Protein 2DGB (pdb70)

Secondary structure (DSSP, 8-state):
-EEEEEEEEEPPTTS--HHHHHHHHHHHHTT---SEEEEEEEEEEEEE-SSHHHHHHHHH--TTTS----EEEEEEEEEE-/-EEEEEEEEEPPTTS--HHHHHHHHHHHHTT---SEEEEEEEEEEEEE-SSHHHHHHHHH--TTTS----EEEEEEEEE--/-EEEEEEEEEPPTT---HHHHHHHHHHHHTT---SEEEEEEEEEEEEE-SSHHHHHHHHH--TTTS----EEEEEEEEE--/-EEEEEEEEEPPTTS--HHHHHHHHHHHHTT---SEEEEEEEEEEEEE-SSHHHHHHHHH--TTTS----EEEEEEEEE--

Sequence (324 aa):
PRYQATLLIELKKGILDPQGRAVEGVLKDLGHPVEEVRVGKVLEIVFPAENLLEAEEKAKAGALLANPVEVYALEALKELPPRYQATLLIELKKGILDPQGRAVEGVLKDLGHPVEEVRVGKVLEIVFPAENLLEAEEKAKAGALLANPVEVYALEALKELPPRYQATLLIELKKGILDPQGRAVEGVLKDLGHPVEEVRVGKVLEIVFPAENLLEAEEKAKAGALLANPVEVYALEALKELPPRYQATLLIELKKGILDPQGRAVEGVLKDLGHPVEEVRVGKVLEIVFPAENLLEAEEKAKAGALLANPVEVYALEALKELP

CATH classification: 3.30.1280.10

Radius of gyration: 20.87 Å; Cα contacts (8 Å, |Δi|>4): 688; chains: 4; bounding box: 53×49×57 Å

Foldseek 3Di:
DKKKWKKKWFDDPVDDAVVFVVVQVVCVVVPNHDDTGTDTDIDTDMDDDPDPVRVVVVNVCSVVPYDVVTDMDGPDMDGDD/DKKKWKKKWFDDPPDDAPVFVVVQVVCVVVVRHDDTGTDTDIDTDMDDDPDQVRQVVVSVCCVVPHDPVTDMDGPDMDGDD/DKKKWKKKWFDDPPDDAPVFVVVCVVCVVVPHDDDTGTDTDIDIDIDDDPDQVRVVVVVVVCVVPYDVVTDMDGPDMDGDD/DKKKWKKKWWDDPPDDAPVWVVVCVVCVVVVHHDPTGTDIDIDIDMDDDPDPVRQVVVRVCLVVPYDVNTDMDRPDMDHDD

B-factor: mean 23.11, std 6.82, range [7.51, 65.67]

Organism: Thermus thermophilus (strain ATCC BAA-163 / DSM 7039 / HB27) (NCBI:txid262724)

Nearest PDB structures (foldseek):
  2dgb-assembly1_D  TM=1.013E+00  e=5.325E-14  Thermus thermophilus
  1vq3-assembly1_C  TM=8.434E-01  e=5.065E-04  Thermotoga maritima MSB8
  1t4a-assembly1_A  TM=7.020E-01  e=1.306E-04  Bacillus subtilis
  3d54-assembly1_J  TM=8.088E-01  e=5.729E-04  Thermotoga maritima
  1gtd-assembly1_B  TM=7.556E-01  e=8.291E-04  Methanothermobacter thermautotrophicus

Solvent-accessible surface area: 17716 Å² total

InterPro domains:
  IPR003850 Phosphoribosylformylglycinamidine synthase subunit PurS [MF_01926] (4-79)
  IPR003850 Phosphoribosylformylglycinamidine synthase subunit PurS [PF02700] (6-78)
  IPR003850 Phosphoribosylformylglycinamidine synthase subunit PurS [PTHR34696] (4-80)
  IPR003850 Phosphoribosylformylglycinamidine synthase subunit PurS [TIGR00302] (4-78)
  IPR036604 Phosphoribosylformylglycinamidine synthase subunit PurS-like superfamily [G3DSA:3.30.1280.10] (1-84)
  IPR036604 Phosphoribosylformylglycinamidine synthase subunit PurS-like superfamily [SSF82697] (4-80)

Structure (mmCIF, N/CA/C/O backbone):
data_2DGB
#
_entry.id   2DGB
#
_cell.length_a   40.693
_cell.length_b   90.125
_cell.length_c   51.507
_cell.angle_alpha   90.00
_cell.angle_beta   111.51
_cell.angle_gamma   90.00
#
_symmetry.space_group_name_H-M   'P 1 21 1'
#
loop_
_entity.id
_entity.type
_entity.pdbx_description
1 polymer 'hypothetical protein PurS'
2 water water
#
loop_
_atom_site.group_PDB
_atom_site.id
_atom_site.type_symbol
_atom_site.label_atom_id
_atom_site.label_alt_id
_atom_site.label_comp_id
_atom_site.label_asym_id
_atom_site.label_entity_id
_atom_site.label_seq_id
_atom_site.pdbx_PDB_ins_code
_atom_site.Cartn_x
_atom_site.Cartn_y
_atom_site.Cartn_z
_atom_site.occupancy
_atom_site.B_iso_or_equiv
_atom_site.auth_seq_id
_atom_site.auth_comp_id
_atom_site.auth_asym_id
_atom_site.auth_atom_id
_atom_site.pdbx_PDB_model_num
ATOM 1 N N . PRO A 1 2 ? -6.417 -9.455 4.712 1.00 18.02 2 PRO A N 1
ATOM 2 C CA . PRO A 1 2 ? -5.305 -9.641 3.751 1.00 17.79 2 PRO A CA 1
ATOM 3 C C . PRO A 1 2 ? -3.952 -9.612 4.461 1.00 16.65 2 PRO A C 1
ATOM 4 O O . PRO A 1 2 ? -3.896 -9.648 5.685 1.00 16.42 2 PRO A O 1
ATOM 8 N N . ARG A 1 3 ? -2.869 -9.555 3.691 1.00 16.50 3 ARG A N 1
ATOM 9 C CA . ARG A 1 3 ? -1.524 -9.533 4.262 1.00 18.10 3 ARG A CA 1
ATOM 10 C C . ARG A 1 3 ? -0.895 -8.140 4.217 1.00 18.69 3 ARG A C 1
ATOM 11 O O . ARG A 1 3 ? -1.132 -7.375 3.282 1.00 18.43 3 ARG A O 1
ATOM 19 N N . TYR A 1 4 ? -0.074 -7.832 5.221 1.00 15.35 4 TYR A N 1
ATOM 20 C CA . TYR A 1 4 ? 0.585 -6.528 5.320 1.00 18.11 4 TYR A CA 1
ATOM 21 C C . TYR A 1 4 ? 2.036 -6.645 5.785 1.00 17.37 4 TYR A C 1
ATOM 22 O O . TYR A 1 4 ? 2.431 -7.637 6.392 1.00 18.15 4 TYR A O 1
ATOM 31 N N . GLN A 1 5 ? 2.828 -5.624 5.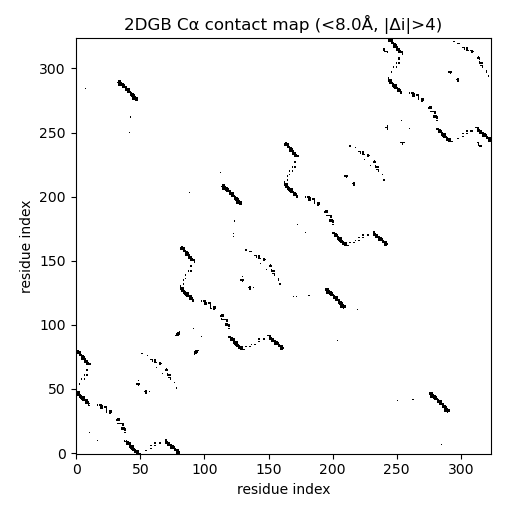498 1.00 17.29 5 GLN A N 1
ATOM 32 C CA . GLN A 1 5 ? 4.204 -5.613 5.952 1.00 18.43 5 GLN A CA 1
ATOM 33 C C . GLN A 1 5 ? 4.410 -4.290 6.665 1.00 18.22 5 GLN A C 1
ATOM 34 O O . GLN A 1 5 ? 4.181 -3.221 6.101 1.00 17.07 5 GLN A O 1
ATOM 40 N N . ALA A 1 6 ? 4.824 -4.375 7.920 1.00 18.42 6 ALA A N 1
ATOM 41 C CA . ALA A 1 6 ? 5.057 -3.191 8.726 1.00 17.96 6 ALA A CA 1
ATOM 42 C C . ALA A 1 6 ? 6.548 -3.017 8.953 1.00 17.07 6 ALA A C 1
ATOM 43 O O . ALA A 1 6 ? 7.264 -3.991 9.199 1.00 16.96 6 ALA A O 1
ATOM 45 N N . THR A 1 7 ? 7.013 -1.779 8.833 1.00 14.71 7 THR A N 1
ATOM 46 C CA . THR A 1 7 ? 8.414 -1.460 9.073 1.00 16.07 7 THR A CA 1
ATOM 47 C C . THR A 1 7 ? 8.443 -0.754 10.427 1.00 16.97 7 THR A C 1
ATOM 48 O O . THR A 1 7 ? 8.090 0.425 10.537 1.00 17.96 7 THR A O 1
ATOM 52 N N . LEU A 1 8 ? 8.844 -1.493 11.455 1.00 16.45 8 LEU A N 1
ATOM 53 C CA . LEU A 1 8 ? 8.904 -0.967 12.813 1.00 16.06 8 LEU A CA 1
ATOM 54 C C . LEU A 1 8 ? 10.315 -0.667 13.280 1.00 16.30 8 LEU A C 1
ATOM 55 O O . LEU A 1 8 ? 11.196 -1.527 13.233 1.00 16.65 8 LEU A O 1
ATOM 60 N N . LEU A 1 9 ? 10.521 0.557 13.745 1.00 15.72 9 LEU A N 1
ATOM 61 C CA . LEU A 1 9 ? 11.819 0.952 14.262 1.00 16.37 9 LEU A CA 1
ATOM 62 C C . LEU A 1 9 ? 11.717 0.902 15.786 1.00 17.51 9 LEU A C 1
ATOM 63 O O . LEU A 1 9 ? 10.743 1.385 16.361 1.00 16.87 9 LEU A O 1
ATOM 68 N N . ILE A 1 10 ? 12.705 0.292 16.433 1.00 15.02 10 ILE A N 1
ATOM 69 C CA . ILE A 1 10 ? 12.724 0.220 17.889 1.00 14.93 10 ILE A CA 1
ATOM 70 C C . ILE A 1 10 ? 14.061 0.812 18.303 1.00 15.04 10 ILE A C 1
ATOM 71 O O . ILE A 1 10 ? 15.123 0.225 18.079 1.00 12.26 10 ILE A O 1
ATOM 76 N N . GLU A 1 11 ? 14.007 2.000 18.888 1.00 14.49 11 GLU A N 1
ATOM 77 C CA . GLU A 1 11 ? 15.226 2.681 19.273 1.00 15.11 11 GLU A CA 1
ATOM 78 C C . GLU A 1 11 ? 15.223 3.044 20.751 1.00 15.50 11 GLU A C 1
ATOM 79 O O . GLU A 1 11 ? 14.181 3.038 21.407 1.00 14.33 11 GLU A O 1
ATOM 85 N N . LEU A 1 12 ? 16.408 3.357 21.255 1.00 15.41 12 LEU A N 1
ATOM 86 C CA . LEU A 1 12 ? 16.597 3.735 22.648 1.00 17.24 12 LEU A CA 1
ATOM 87 C C . LEU A 1 12 ? 16.072 5.143 22.882 1.00 17.19 12 LEU A C 1
ATOM 88 O O . LEU A 1 12 ? 16.211 6.003 22.019 1.00 16.25 12 LEU A O 1
ATOM 93 N N . LYS A 1 13 ? 15.472 5.383 24.042 1.00 18.71 13 LYS A N 1
ATOM 94 C CA . LYS A 1 13 ? 14.982 6.720 24.349 1.00 20.56 13 LYS A CA 1
ATOM 95 C C . LYS A 1 13 ? 16.208 7.608 24.520 1.00 22.53 13 LYS A C 1
ATOM 96 O O . LYS A 1 13 ? 17.288 7.123 24.878 1.00 19.19 13 LYS A O 1
ATOM 102 N N . LYS A 1 14 ? 16.061 8.900 24.251 1.00 24.28 14 LYS A N 1
ATOM 103 C CA . LYS A 1 14 ? 17.196 9.795 24.407 1.00 28.16 14 LYS A CA 1
ATOM 104 C C . LYS A 1 14 ? 17.524 9.806 25.896 1.00 27.96 14 LYS A C 1
ATOM 105 O O . LYS A 1 14 ? 16.626 9.755 26.743 1.00 28.60 14 LYS A O 1
ATOM 111 N N . GLY A 1 15 ? 18.809 9.861 26.216 1.00 27.80 15 GLY A N 1
ATOM 112 C CA . GLY A 1 15 ? 19.205 9.842 27.612 1.00 27.31 15 GLY A CA 1
ATOM 113 C C . GLY A 1 15 ? 19.776 8.477 27.944 1.00 26.78 15 GLY A C 1
ATOM 114 O O . GLY A 1 15 ? 20.612 8.346 28.836 1.00 27.69 15 GLY A O 1
ATOM 115 N N . ILE A 1 16 ? 19.320 7.449 27.231 1.00 25.52 16 ILE A N 1
ATOM 116 C CA . ILE A 1 16 ? 19.829 6.096 27.449 1.00 23.06 16 ILE A CA 1
ATOM 117 C C . ILE A 1 16 ? 21.194 6.013 26.772 1.00 23.71 16 ILE A C 1
ATOM 118 O O . ILE A 1 16 ? 21.357 6.453 25.637 1.00 22.37 16 ILE A O 1
ATOM 123 N N . LEU A 1 17 ? 22.178 5.459 27.469 1.00 23.52 17 LEU A N 1
ATOM 124 C CA . LEU A 1 17 ? 23.517 5.339 26.906 1.00 22.73 17 LEU A CA 1
ATOM 125 C C . LEU A 1 17 ? 23.535 4.339 25.746 1.00 21.61 17 LEU A C 1
ATOM 126 O O . LEU A 1 17 ? 23.060 3.215 25.884 1.00 23.04 17 LEU A O 1
ATOM 131 N N . ASP A 1 18 ? 24.087 4.756 24.607 1.00 20.43 18 ASP A N 1
ATOM 132 C CA . ASP A 1 18 ? 24.178 3.904 23.420 1.00 18.71 18 ASP A CA 1
ATOM 133 C C . ASP A 1 18 ? 25.649 3.664 23.066 1.00 18.44 18 ASP A C 1
ATOM 134 O O . ASP A 1 18 ? 26.203 4.335 22.191 1.00 18.39 18 ASP A O 1
ATOM 139 N N . PRO A 1 19 ? 26.294 2.688 23.728 1.00 17.34 19 PRO A N 1
ATOM 140 C CA . PRO A 1 19 ? 27.705 2.387 23.464 1.00 17.85 19 PRO A CA 1
ATOM 141 C C . PRO A 1 19 ? 28.042 2.043 22.014 1.00 18.16 19 PRO A C 1
ATOM 142 O O . PRO A 1 19 ? 29.057 2.492 21.489 1.00 18.13 19 PRO A O 1
ATOM 146 N N . GLN A 1 20 ? 27.202 1.247 21.369 1.00 18.33 20 GLN A N 1
ATOM 147 C CA . GLN A 1 20 ? 27.459 0.881 19.985 1.00 19.66 20 GLN A CA 1
ATOM 148 C C . GLN A 1 20 ? 27.468 2.148 19.126 1.00 18.59 20 GLN A C 1
ATOM 149 O O . GLN A 1 20 ? 28.361 2.341 18.301 1.00 18.20 20 GLN A O 1
ATOM 155 N N . GLY A 1 21 ? 26.481 3.015 19.338 1.00 18.89 21 GLY A N 1
ATOM 156 C CA . GLY A 1 21 ? 26.413 4.253 18.578 1.00 19.96 21 GLY A CA 1
ATOM 157 C C . GLY A 1 21 ? 27.661 5.095 18.805 1.00 20.59 21 GLY A C 1
ATOM 158 O O . GLY A 1 21 ? 28.186 5.720 17.882 1.00 20.82 21 GLY A O 1
ATOM 159 N N . ARG A 1 22 ? 28.145 5.109 20.040 1.00 19.65 22 ARG A N 1
ATOM 160 C CA . ARG A 1 22 ? 29.337 5.878 20.361 1.00 19.20 22 ARG A CA 1
ATOM 161 C C . ARG A 1 22 ? 30.549 5.285 19.655 1.00 18.49 22 ARG A C 1
ATOM 162 O O . ARG A 1 22 ? 31.403 6.020 19.159 1.00 19.03 22 ARG A O 1
ATOM 170 N N . ALA A 1 23 ? 30.616 3.957 19.596 1.00 16.07 23 ALA A N 1
ATOM 171 C CA . ALA A 1 23 ? 31.727 3.286 18.925 1.00 15.76 23 ALA A CA 1
ATOM 172 C C . ALA A 1 23 ? 31.720 3.628 17.430 1.00 16.60 23 ALA A C 1
ATOM 173 O O . ALA A 1 23 ? 32.777 3.839 16.830 1.00 13.61 23 ALA A O 1
ATOM 175 N N . VAL A 1 24 ? 30.529 3.691 16.835 1.00 14.81 24 VAL A N 1
ATOM 176 C CA . VAL A 1 24 ? 30.413 4.008 15.410 1.00 16.45 24 VAL A CA 1
ATOM 177 C C . VAL A 1 24 ? 30.856 5.447 15.114 1.00 17.90 24 VAL A C 1
ATOM 178 O O . VAL A 1 24 ? 31.534 5.703 14.117 1.00 16.79 24 VAL A O 1
ATOM 182 N N . GLU A 1 25 ? 30.468 6.386 15.974 1.00 17.98 25 GLU A N 1
ATOM 183 C CA . GLU A 1 25 ? 30.852 7.780 15.771 1.00 19.66 25 GLU A CA 1
ATOM 184 C C . GLU A 1 25 ? 32.369 7.833 15.691 1.00 21.25 25 GLU A C 1
ATOM 185 O O . GLU A 1 25 ? 32.939 8.470 14.803 1.00 21.91 25 GLU A O 1
ATOM 191 N N . GLY A 1 26 ? 33.014 7.151 16.632 1.00 20.66 26 GLY A N 1
ATOM 192 C CA . GLY A 1 26 ? 34.460 7.130 16.676 1.00 20.35 26 GLY A CA 1
ATOM 193 C C . GLY A 1 26 ? 35.078 6.596 15.403 1.00 21.80 26 GLY A C 1
ATOM 194 O O . GLY A 1 26 ? 35.986 7.214 14.850 1.00 24.47 26 GLY A O 1
ATOM 195 N N . VAL A 1 27 ? 34.594 5.452 14.932 1.00 17.86 27 VAL A N 1
ATOM 196 C CA . VAL A 1 27 ? 35.135 4.857 13.718 1.00 18.57 27 VAL A CA 1
ATOM 197 C C . VAL A 1 27 ? 34.860 5.708 12.482 1.00 18.76 27 VAL A C 1
ATOM 198 O O . VAL A 1 27 ? 35.714 5.820 11.602 1.00 17.01 27 VAL A O 1
ATOM 202 N N . LEU A 1 28 ? 33.671 6.298 12.402 1.00 16.59 28 LEU A N 1
ATOM 203 C CA . LEU A 1 28 ? 33.362 7.153 11.261 1.00 18.48 28 LEU A CA 1
ATOM 204 C C . LEU A 1 28 ? 34.380 8.291 11.272 1.00 18.31 28 LEU A C 1
ATOM 205 O O . LEU A 1 28 ? 34.897 8.687 10.232 1.00 17.88 28 LEU A O 1
ATOM 210 N N . LYS A 1 29 ? 34.670 8.805 12.463 1.00 22.17 29 LYS A N 1
ATOM 211 C CA . LYS A 1 29 ? 35.641 9.881 12.613 1.00 22.52 29 LYS A CA 1
ATOM 212 C C . LYS A 1 29 ? 36.996 9.393 12.107 1.00 23.61 29 LYS A C 1
ATOM 213 O O . LYS A 1 29 ? 37.645 10.068 11.310 1.00 22.64 29 LYS A O 1
ATOM 219 N N . ASP A 1 30 ? 37.411 8.213 12.567 1.00 23.49 30 ASP A N 1
ATOM 220 C CA . ASP A 1 30 ? 38.687 7.638 12.151 1.00 24.48 30 ASP A CA 1
ATOM 221 C C . ASP A 1 30 ? 38.742 7.442 10.642 1.00 23.66 30 ASP A C 1
ATOM 222 O O . ASP A 1 30 ? 39.806 7.546 10.039 1.00 22.51 30 ASP A O 1
ATOM 227 N N . LEU A 1 31 ? 37.596 7.158 10.032 1.00 24.78 31 LEU A N 1
ATOM 228 C CA . LEU A 1 31 ? 37.551 6.925 8.592 1.00 25.19 31 LEU A CA 1
ATOM 229 C C . LEU A 1 31 ? 37.349 8.175 7.743 1.00 26.97 31 LEU A C 1
ATOM 230 O O . LEU A 1 31 ? 37.225 8.083 6.520 1.00 27.53 31 LEU A O 1
ATOM 235 N N . GLY A 1 32 ? 37.311 9.341 8.380 1.00 28.90 32 GLY A N 1
ATOM 236 C CA . GLY A 1 32 ? 37.143 10.572 7.626 1.00 28.44 32 GLY A CA 1
ATOM 237 C C . GLY A 1 32 ? 35.718 11.068 7.462 1.00 29.12 32 GLY A C 1
ATOM 238 O O . GLY A 1 32 ? 35.474 12.007 6.707 1.00 27.19 32 GLY A O 1
ATOM 239 N N . HIS A 1 33 ? 34.771 10.450 8.160 1.00 29.16 33 HIS A N 1
ATOM 240 C CA . HIS A 1 33 ? 33.373 10.872 8.072 1.00 28.68 33 HIS A CA 1
ATOM 241 C C . HIS A 1 33 ? 32.879 11.355 9.429 1.00 27.63 33 HIS A C 1
ATOM 242 O O . HIS A 1 33 ? 31.988 10.748 10.022 1.00 27.70 33 HIS A O 1
ATOM 249 N N . PRO A 1 34 ? 33.453 12.458 9.940 1.00 27.89 34 PRO A N 1
ATOM 250 C CA . PRO A 1 34 ? 33.048 13.001 11.242 1.00 26.31 34 PRO A CA 1
ATOM 251 C C . PRO A 1 34 ? 31.558 13.301 11.278 1.00 25.04 34 PRO A C 1
ATOM 252 O O . PRO A 1 34 ? 31.038 13.976 10.396 1.00 25.95 34 PRO A O 1
ATOM 256 N N . VAL A 1 35 ? 30.874 12.787 12.295 1.00 23.46 35 VAL A N 1
ATOM 257 C CA . VAL A 1 35 ? 29.446 13.024 12.447 1.00 21.99 35 VAL A CA 1
ATOM 258 C C . VAL A 1 35 ? 29.163 13.585 13.833 1.00 20.81 35 VAL A C 1
ATOM 259 O O . VAL A 1 35 ? 30.013 13.539 14.720 1.00 19.82 35 VAL A O 1
ATOM 263 N N . GLU A 1 36 ? 27.958 14.104 14.019 1.00 21.00 36 GLU A N 1
ATOM 264 C CA . GLU A 1 36 ? 27.576 14.694 15.294 1.00 21.63 36 GLU A CA 1
ATOM 265 C C . GLU A 1 36 ? 27.093 13.679 16.322 1.00 20.68 36 GLU A C 1
ATOM 266 O O . GLU A 1 36 ? 27.351 13.823 17.520 1.00 19.21 36 GLU A O 1
ATOM 272 N N . GLU A 1 37 ? 26.385 12.660 15.849 1.00 20.61 37 GLU A N 1
ATOM 273 C CA . GLU A 1 37 ? 25.845 11.632 16.725 1.00 18.82 37 GLU A CA 1
ATOM 274 C C . GLU A 1 37 ? 25.303 10.451 15.933 1.00 18.95 37 GLU A C 1
ATOM 275 O O . GLU A 1 37 ? 24.768 10.621 14.833 1.00 18.00 37 GLU A O 1
ATOM 281 N N . VAL A 1 38 ? 25.439 9.260 16.512 1.00 17.17 38 VAL A N 1
ATOM 282 C CA . VAL A 1 38 ? 24.949 8.027 15.912 1.00 16.73 38 VAL A CA 1
ATOM 283 C C . VAL A 1 38 ? 24.135 7.271 16.967 1.00 16.39 38 VAL A C 1
ATOM 284 O O . VAL A 1 38 ? 24.618 7.041 18.070 1.00 14.51 38 VAL A O 1
ATOM 288 N N . ARG A 1 39 ? 22.895 6.916 16.645 1.00 16.81 39 ARG A N 1
ATOM 289 C CA . ARG A 1 39 ? 22.061 6.148 17.570 1.00 17.21 39 ARG A CA 1
ATOM 290 C C . ARG A 1 39 ? 21.743 4.871 16.812 1.00 17.35 39 ARG A C 1
ATOM 291 O O . ARG A 1 39 ? 21.224 4.925 15.694 1.00 16.97 39 ARG A O 1
ATOM 299 N N . VAL A 1 40 ? 22.077 3.730 17.403 1.00 16.25 40 VAL A N 1
ATOM 300 C CA . VAL A 1 40 ? 21.856 2.444 16.755 1.00 16.26 40 VAL A CA 1
ATOM 301 C C . VAL A 1 40 ? 20.642 1.737 17.321 1.00 16.27 40 VAL A C 1
ATOM 302 O O . VAL A 1 40 ? 20.532 1.528 18.534 1.00 15.72 40 VAL A O 1
ATOM 306 N N . GLY A 1 41 ? 19.724 1.386 16.429 1.00 13.95 41 GLY A N 1
ATOM 307 C CA . GLY A 1 41 ? 18.521 0.702 16.839 1.00 15.82 41 GLY A CA 1
ATOM 308 C C . GLY A 1 41 ? 18.303 -0.516 15.969 1.00 16.44 41 GLY A C 1
ATOM 309 O O . GLY A 1 41 ? 19.194 -0.943 15.230 1.00 15.88 41 GLY A O 1
ATOM 310 N N . LYS A 1 42 ? 17.112 -1.084 16.056 1.00 15.64 42 LYS A N 1
ATOM 311 C CA . LYS A 1 42 ? 16.792 -2.251 15.260 1.00 17.46 42 LYS A CA 1
ATOM 312 C C . LYS A 1 42 ? 15.572 -1.955 14.399 1.00 14.98 42 LYS A C 1
ATOM 313 O O . LYS A 1 42 ? 14.695 -1.184 14.790 1.00 13.37 42 LYS A O 1
ATOM 319 N N . VAL A 1 43 ? 15.541 -2.536 13.209 1.00 14.02 43 VAL A N 1
ATOM 320 C CA . VAL A 1 43 ? 14.391 -2.371 12.332 1.00 13.30 43 VAL A CA 1
ATOM 321 C C . VAL A 1 43 ? 13.808 -3.764 12.135 1.00 13.55 43 VAL A C 1
ATOM 322 O O . VAL A 1 43 ? 14.548 -4.735 11.917 1.00 14.07 43 VAL A O 1
ATOM 326 N N . LEU A 1 44 ? 12.488 -3.858 12.249 1.00 12.07 44 LEU A N 1
ATOM 327 C CA . LEU A 1 44 ? 11.767 -5.114 12.080 1.00 14.11 44 LEU A CA 1
ATOM 328 C C . LEU A 1 44 ? 10.763 -5.003 10.937 1.00 14.10 44 LEU A C 1
ATOM 329 O O . LEU A 1 44 ? 9.848 -4.172 10.985 1.00 14.05 44 LEU A O 1
ATOM 334 N N . GLU A 1 45 ? 10.956 -5.820 9.906 1.00 13.38 45 GLU A N 1
ATOM 335 C CA . GLU A 1 45 ? 10.045 -5.861 8.763 1.00 14.28 45 GLU A CA 1
ATOM 336 C C . GLU A 1 45 ? 9.140 -7.036 9.098 1.00 13.75 45 GLU A C 1
ATOM 337 O O . GLU A 1 45 ? 9.569 -8.191 9.054 1.00 12.41 45 GLU A O 1
ATOM 343 N N . ILE A 1 46 ? 7.894 -6.738 9.441 1.00 12.36 46 ILE A N 1
ATOM 344 C CA . ILE A 1 46 ? 6.955 -7.772 9.832 1.00 12.72 46 ILE A CA 1
ATOM 345 C C . ILE A 1 46 ? 5.814 -7.989 8.841 1.00 14.14 46 ILE A C 1
ATOM 346 O O . ILE A 1 46 ? 5.037 -7.072 8.556 1.00 14.70 46 ILE A O 1
ATOM 351 N N . VAL A 1 47 ? 5.731 -9.208 8.318 1.00 13.88 47 VAL A N 1
ATOM 352 C CA . VAL A 1 47 ? 4.662 -9.591 7.399 1.00 13.39 47 VAL A CA 1
ATOM 353 C C . VAL A 1 47 ? 3.655 -10.317 8.285 1.00 14.08 47 VAL A C 1
ATOM 354 O O . VAL A 1 47 ? 3.998 -11.292 8.972 1.00 11.38 47 VAL A O 1
ATOM 358 N N . PHE A 1 48 ? 2.416 -9.832 8.280 1.00 12.79 48 PHE A N 1
ATOM 359 C CA . PHE A 1 48 ? 1.376 -10.401 9.121 1.00 13.54 48 PHE A CA 1
ATOM 360 C C . PHE A 1 48 ? -0.011 -10.144 8.528 1.00 15.20 48 PHE A C 1
ATOM 361 O O . PHE A 1 48 ? -0.175 -9.262 7.688 1.00 15.07 48 PHE A O 1
ATOM 369 N N . PRO A 1 49 ? -1.030 -10.891 8.991 1.00 14.49 49 PRO A N 1
ATOM 370 C CA . PRO A 1 49 ? -2.413 -10.759 8.515 1.00 16.16 49 PRO A CA 1
ATOM 371 C C . PRO A 1 49 ? -3.270 -9.787 9.321 1.00 16.52 49 PRO A C 1
ATOM 372 O O . PRO A 1 49 ? -3.014 -9.545 10.506 1.00 13.66 49 PRO A O 1
ATOM 376 N N . ALA A 1 50 ? -4.300 -9.248 8.671 1.00 16.60 50 ALA A N 1
ATOM 377 C CA . ALA A 1 50 ? -5.224 -8.318 9.319 1.00 17.45 50 ALA A CA 1
ATOM 378 C C . ALA A 1 50 ? -6.486 -8.177 8.467 1.00 18.16 50 ALA A C 1
ATOM 379 O O . ALA A 1 50 ? -6.443 -8.357 7.252 1.00 17.06 50 ALA A O 1
ATOM 381 N N . GLU A 1 51 ? -7.602 -7.847 9.108 1.00 18.67 51 GLU A N 1
ATOM 382 C CA . GLU A 1 51 ? -8.878 -7.698 8.412 1.00 20.66 51 GLU A CA 1
ATOM 383 C C . GLU A 1 51 ? -8.858 -6.564 7.397 1.00 19.72 51 GLU A C 1
ATOM 384 O O . GLU A 1 51 ? -9.430 -6.677 6.307 1.00 18.06 51 GLU A O 1
ATOM 390 N N . ASN A 1 52 ? -8.200 -5.471 7.761 1.00 17.50 52 ASN A N 1
ATOM 391 C CA . ASN A 1 52 ? -8.110 -4.312 6.887 1.00 20.12 52 ASN A CA 1
ATOM 392 C C . ASN A 1 52 ? -6.920 -3.453 7.279 1.00 19.37 52 ASN A C 1
ATOM 393 O O . ASN A 1 52 ? -6.223 -3.753 8.246 1.00 18.43 52 ASN A O 1
ATOM 398 N N . LEU A 1 53 ? -6.699 -2.381 6.529 1.00 19.14 53 LEU A N 1
ATOM 399 C CA . LEU A 1 53 ? -5.581 -1.485 6.791 1.00 19.17 53 LEU A CA 1
ATOM 400 C C . LEU A 1 53 ? -5.637 -0.859 8.175 1.00 19.47 53 LEU A C 1
ATOM 401 O O . LEU A 1 53 ? -4.607 -0.719 8.837 1.00 22.38 53 LEU A O 1
ATOM 406 N N . LEU A 1 54 ? -6.830 -0.476 8.617 1.00 18.70 54 LEU A N 1
ATOM 407 C CA . LEU A 1 54 ? -6.963 0.137 9.929 1.00 19.85 54 LEU A CA 1
ATOM 408 C C . LEU A 1 54 ? -6.544 -0.845 11.006 1.00 19.86 54 LEU A C 1
ATOM 409 O O . LEU A 1 54 ? -5.763 -0.511 11.893 1.00 18.79 54 LEU A O 1
ATOM 414 N N . GLU A 1 55 ? -7.066 -2.060 10.923 1.00 18.29 55 GLU A N 1
ATOM 415 C CA . GLU A 1 55 ? -6.725 -3.078 11.899 1.00 19.54 55 GLU A CA 1
ATOM 416 C C . GLU A 1 55 ? -5.257 -3.464 11.773 1.00 18.19 55 GLU A C 1
ATOM 417 O O . GLU A 1 55 ? -4.629 -3.856 12.757 1.00 18.53 55 GLU A O 1
ATOM 423 N N . ALA A 1 56 ? -4.709 -3.360 10.566 1.00 15.31 56 ALA A N 1
ATOM 424 C CA . ALA A 1 56 ? -3.303 -3.697 10.359 1.00 16.69 56 ALA A CA 1
ATOM 425 C C . ALA A 1 56 ? -2.421 -2.644 11.034 1.00 16.34 56 ALA A C 1
ATOM 426 O O . ALA A 1 56 ? -1.390 -2.964 11.630 1.00 17.20 56 ALA A O 1
ATOM 428 N N . GLU A 1 57 ? -2.830 -1.383 10.928 1.00 17.40 57 GLU A N 1
ATOM 429 C CA . GLU A 1 57 ? -2.091 -0.286 11.537 1.00 17.48 57 GLU A CA 1
ATOM 430 C C . GLU A 1 57 ? -2.113 -0.499 13.044 1.00 17.33 57 GLU A C 1
ATOM 431 O O . GLU A 1 57 ? -1.096 -0.341 13.726 1.00 16.69 57 GLU A O 1
ATOM 437 N N . GLU A 1 58 ? -3.281 -0.881 13.553 1.00 17.47 58 GLU A N 1
ATOM 438 C CA . GLU A 1 58 ? -3.459 -1.121 14.976 1.00 18.79 58 GLU A CA 1
ATOM 439 C C . GLU A 1 58 ? -2.595 -2.275 15.448 1.00 19.78 58 GLU A C 1
ATOM 440 O O . GLU A 1 58 ? -1.978 -2.198 16.514 1.00 17.48 58 GLU A O 1
ATOM 446 N N . LYS A 1 59 ? -2.565 -3.353 14.664 1.00 18.74 59 LYS A N 1
ATOM 447 C CA . LYS A 1 59 ? -1.756 -4.515 15.016 1.00 19.77 59 LYS A CA 1
ATOM 448 C C . LYS A 1 59 ? -0.275 -4.162 14.968 1.00 19.57 59 LYS A C 1
ATOM 449 O O . LYS A 1 59 ? 0.504 -4.604 15.814 1.00 20.61 59 LYS A O 1
ATOM 455 N N . ALA A 1 60 ? 0.117 -3.374 13.972 1.00 17.07 60 ALA A N 1
ATOM 456 C CA . ALA A 1 60 ? 1.517 -2.979 13.843 1.00 17.82 60 ALA A CA 1
ATOM 457 C C . ALA A 1 60 ? 1.987 -2.229 15.093 1.00 18.32 60 ALA A C 1
ATOM 458 O O . ALA A 1 60 ? 3.042 -2.532 15.649 1.00 18.56 60 ALA A O 1
ATOM 460 N N . LYS A 1 61 ? 1.203 -1.249 15.530 1.00 19.69 61 LYS A N 1
ATOM 461 C CA . LYS A 1 61 ? 1.563 -0.477 16.710 1.00 22.61 61 LYS A CA 1
ATOM 462 C C . LYS A 1 61 ? 1.502 -1.320 17.985 1.00 23.12 61 LYS A C 1
ATOM 463 O O . LYS A 1 61 ? 2.214 -1.037 18.954 1.00 23.19 61 LYS A O 1
ATOM 469 N N . ALA A 1 62 ? 0.659 -2.350 17.988 1.00 20.80 62 ALA A N 1
ATOM 470 C CA . ALA A 1 62 ? 0.531 -3.218 19.158 1.00 20.16 62 ALA A CA 1
ATOM 471 C C . ALA A 1 62 ? 1.783 -4.079 19.301 1.00 20.24 62 ALA A C 1
ATOM 472 O O . ALA A 1 62 ? 2.233 -4.369 20.414 1.00 19.48 62 ALA A O 1
ATOM 482 N N . GLY A 1 64 ? 4.739 -3.200 18.169 1.00 17.49 64 GLY A N 1
ATOM 483 C CA . GLY A 1 64 ? 5.815 -2.307 18.553 1.00 18.38 64 GLY A CA 1
ATOM 484 C C . GLY A 1 64 ? 5.777 -2.138 20.065 1.00 18.73 64 GLY A C 1
ATOM 485 O O . GLY A 1 64 ? 6.804 -2.207 20.733 1.00 18.18 64 GLY A O 1
ATOM 486 N N . ALA A 1 65 ? 4.581 -1.927 20.604 1.00 18.46 65 ALA A N 1
ATOM 487 C CA . ALA A 1 65 ? 4.401 -1.755 22.040 1.00 18.79 65 ALA A CA 1
ATOM 488 C C . ALA A 1 65 ? 4.791 -3.024 22.794 1.00 19.19 65 ALA A C 1
ATOM 489 O O . ALA A 1 65 ? 5.344 -2.963 23.892 1.00 20.01 65 ALA A O 1
ATOM 491 N N . LEU A 1 66 ? 4.506 -4.176 22.200 1.00 18.50 66 LEU A N 1
ATOM 492 C CA . LEU A 1 66 ? 4.831 -5.452 22.826 1.00 18.11 66 LEU A CA 1
ATOM 493 C C . LEU A 1 66 ? 6.326 -5.779 22.799 1.00 18.25 66 LEU A C 1
ATOM 494 O O . LEU A 1 66 ? 6.852 -6.386 23.735 1.00 18.10 66 LEU A O 1
ATOM 499 N N . LEU A 1 67 ? 7.006 -5.368 21.735 1.00 18.15 67 LEU A N 1
ATOM 500 C CA . LEU A 1 67 ? 8.424 -5.665 21.569 1.00 18.25 67 LEU A CA 1
ATOM 501 C C . LEU A 1 67 ? 9.417 -4.661 22.132 1.00 20.34 67 LEU A C 1
ATOM 502 O O . LEU A 1 67 ? 10.551 -5.031 22.443 1.00 19.85 67 LEU A O 1
ATOM 507 N N . ALA A 1 68 ? 9.016 -3.398 22.250 1.00 18.12 68 ALA A N 1
ATOM 508 C CA . ALA A 1 68 ? 9.920 -2.379 22.777 1.00 19.76 68 ALA A CA 1
ATOM 509 C C . ALA A 1 68 ? 9.897 -2.337 24.300 1.00 19.52 68 ALA A C 1
ATOM 510 O O . ALA A 1 68 ? 8.865 -2.579 24.911 1.00 18.57 68 ALA A O 1
ATOM 512 N N . ASN A 1 69 ? 11.046 -2.040 24.902 1.00 20.87 69 ASN A N 1
ATOM 513 C CA . ASN A 1 69 ? 11.148 -1.917 26.358 1.00 21.35 69 ASN A CA 1
ATOM 514 C C . ASN A 1 69 ? 10.413 -0.618 26.692 1.00 21.17 69 ASN A C 1
ATOM 515 O O . ASN A 1 69 ? 10.836 0.459 26.293 1.00 20.24 69 ASN A O 1
ATOM 520 N N . PRO A 1 70 ? 9.308 -0.703 27.442 1.00 23.06 70 PRO A N 1
ATOM 521 C CA . PRO A 1 70 ? 8.531 0.490 27.799 1.00 23.80 70 PRO A CA 1
ATOM 522 C C . PRO A 1 70 ? 9.309 1.626 28.455 1.00 23.83 70 PRO A C 1
ATOM 523 O O . PRO A 1 70 ? 9.060 2.799 28.186 1.00 23.41 70 PRO A O 1
ATOM 527 N N . VAL A 1 71 ? 10.263 1.282 29.310 1.00 25.25 71 VAL A N 1
ATOM 528 C CA . VAL A 1 71 ? 11.025 2.304 30.002 1.00 24.71 71 VAL A CA 1
ATOM 529 C C . VAL A 1 71 ? 12.263 2.808 29.266 1.00 24.67 71 VAL A C 1
ATOM 530 O O . VAL A 1 71 ? 12.642 3.967 29.412 1.00 26.30 71 VAL A O 1
ATOM 542 N N . GLU A 1 73 ? 13.006 2.122 25.613 1.00 19.13 73 GLU A N 1
ATOM 543 C CA . GLU A 1 73 ? 12.917 2.237 24.169 1.00 18.84 73 GLU A CA 1
ATOM 544 C C . GLU A 1 73 ? 11.598 2.858 23.747 1.00 18.80 73 GLU A C 1
ATOM 545 O O . GLU A 1 73 ? 10.668 2.984 24.540 1.00 16.90 73 GLU A O 1
ATOM 551 N N . VAL A 1 74 ? 11.542 3.238 22.479 1.00 18.25 74 VAL A N 1
ATOM 552 C CA . VAL A 1 74 ? 10.350 3.806 21.875 1.00 18.49 74 VAL A CA 1
ATOM 553 C C . VAL A 1 74 ? 10.261 3.139 20.509 1.00 20.13 74 VAL A C 1
ATOM 554 O O . VAL A 1 74 ? 11.288 2.808 19.908 1.00 19.04 74 VAL A O 1
ATOM 558 N N . TYR A 1 75 ? 9.047 2.913 20.026 1.00 19.76 75 TYR A N 1
ATOM 559 C CA . TYR A 1 75 ? 8.890 2.297 18.717 1.00 21.70 75 TYR A CA 1
ATOM 560 C C . TYR A 1 75 ? 8.232 3.301 17.799 1.00 20.85 75 TYR A C 1
ATOM 561 O O . TYR A 1 75 ? 7.596 4.252 18.255 1.00 18.14 75 TYR A O 1
ATOM 570 N N . ALA A 1 76 ? 8.394 3.091 16.502 1.00 20.59 76 ALA A N 1
ATOM 571 C CA . ALA A 1 76 ? 7.796 3.974 15.518 1.00 20.02 76 ALA A CA 1
ATOM 572 C C . ALA A 1 76 ? 7.434 3.159 14.286 1.00 20.00 76 ALA A C 1
ATOM 573 O O . ALA A 1 76 ? 8.271 2.419 13.760 1.00 17.87 76 ALA A O 1
ATOM 575 N N . LEU A 1 77 ? 6.186 3.273 13.842 1.00 18.38 77 LEU A N 1
ATOM 576 C CA . LEU A 1 77 ? 5.753 2.558 12.648 1.00 19.73 77 LEU A CA 1
ATOM 577 C C . LEU A 1 77 ? 6.206 3.422 11.477 1.00 19.92 77 LEU A C 1
ATOM 578 O O . LEU A 1 77 ? 5.536 4.389 11.112 1.00 19.57 77 LEU A O 1
ATOM 583 N N . GLU A 1 78 ? 7.358 3.077 10.912 1.00 17.89 78 GLU A N 1
ATOM 584 C CA . GLU A 1 78 ? 7.942 3.827 9.809 1.00 19.67 78 GLU A CA 1
ATOM 585 C C . GLU A 1 78 ? 7.171 3.705 8.493 1.00 20.43 78 GLU A C 1
ATOM 586 O O . GLU A 1 78 ? 7.119 4.654 7.710 1.00 17.43 78 GLU A O 1
ATOM 592 N N . ALA A 1 79 ? 6.585 2.535 8.249 1.00 19.04 79 ALA A N 1
ATOM 593 C CA . ALA A 1 79 ? 5.816 2.305 7.029 1.00 17.41 79 ALA A CA 1
ATOM 594 C C . ALA A 1 79 ? 4.888 1.108 7.203 1.00 18.99 79 ALA A C 1
ATOM 595 O O . ALA A 1 79 ? 5.076 0.293 8.105 1.00 16.59 79 ALA A O 1
ATOM 597 N N . LEU A 1 80 ? 3.887 1.014 6.333 1.00 17.48 80 LEU A N 1
ATOM 598 C CA . LEU A 1 80 ? 2.925 -0.079 6.370 1.00 19.86 80 LEU A CA 1
ATOM 599 C C . LEU A 1 80 ? 2.297 -0.213 4.984 1.00 21.26 80 LEU A C 1
ATOM 600 O O . LEU A 1 80 ? 1.745 0.747 4.442 1.00 19.33 80 LEU A O 1
ATOM 605 N N . LYS A 1 81 ? 2.395 -1.401 4.404 1.00 21.51 81 LYS A N 1
ATOM 606 C CA . LYS A 1 81 ? 1.832 -1.618 3.083 1.00 24.01 81 LYS A CA 1
ATOM 607 C C . LYS A 1 81 ? 1.140 -2.957 2.973 1.00 23.39 81 LYS A C 1
ATOM 608 O O . LYS A 1 81 ? 1.519 -3.924 3.633 1.00 23.18 81 LYS A O 1
ATOM 614 N N . GLU A 1 82 ? 0.114 -3.000 2.136 1.00 23.10 82 GLU A N 1
ATOM 615 C CA . GLU A 1 82 ? -0.623 -4.224 1.914 1.00 26.17 82 GLU A CA 1
ATOM 616 C C . GLU A 1 82 ? 0.177 -5.031 0.901 1.00 27.06 82 GLU A C 1
ATOM 617 O O . GLU A 1 82 ? 0.797 -4.468 -0.002 1.00 27.53 82 GLU A O 1
ATOM 623 N N . LEU A 1 83 ? 0.169 -6.348 1.058 1.00 27.65 83 LEU A N 1
ATOM 624 C CA . LEU A 1 83 ? 0.904 -7.220 0.159 1.00 27.97 83 LEU A CA 1
ATOM 625 C C . LEU A 1 83 ? -0.083 -8.046 -0.656 1.00 29.35 83 LEU A C 1
ATOM 626 O O . LEU A 1 83 ? -1.260 -8.144 -0.306 1.00 29.76 83 LEU A O 1
ATOM 631 N N . PRO A 1 84 ? 0.378 -8.637 -1.768 1.00 29.11 84 PRO A N 1
ATOM 632 C CA . PRO A 1 84 ? -0.511 -9.450 -2.602 1.00 30.18 84 PRO A CA 1
ATOM 633 C C . PRO A 1 84 ? -1.237 -10.532 -1.796 1.00 29.79 84 PRO A C 1
ATOM 634 O O . PRO A 1 84 ? -0.774 -10.856 -0.681 1.00 31.36 84 PRO A O 1
ATOM 639 N N . PRO B 1 2 ? 3.064 31.456 2.034 1.00 25.04 2 PRO B N 1
ATOM 640 C CA . PRO B 1 2 ? 3.916 31.492 0.826 1.00 23.49 2 PRO B CA 1
ATOM 641 C C . PRO B 1 2 ? 3.510 30.395 -0.150 1.00 22.35 2 PRO B C 1
ATOM 642 O O . PRO B 1 2 ? 2.504 29.713 0.047 1.00 21.80 2 PRO B O 1
ATOM 646 N N . ARG B 1 3 ? 4.299 30.228 -1.204 1.00 20.86 3 ARG B N 1
ATOM 647 C CA . ARG B 1 3 ? 4.025 29.201 -2.196 1.00 20.84 3 ARG B CA 1
ATOM 648 C C . ARG B 1 3 ? 4.951 28.000 -2.006 1.00 20.75 3 ARG B C 1
ATOM 649 O O . ARG B 1 3 ? 6.136 28.156 -1.705 1.00 18.80 3 ARG B O 1
ATOM 657 N N . TYR B 1 4 ? 4.400 26.805 -2.193 1.00 19.11 4 TYR B N 1
ATOM 658 C CA . TYR B 1 4 ? 5.157 25.569 -2.038 1.00 20.30 4 TYR B CA 1
ATOM 659 C C . TYR B 1 4 ? 4.893 24.599 -3.185 1.00 20.72 4 TYR B C 1
ATOM 660 O O . TYR B 1 4 ? 3.824 24.622 -3.795 1.00 19.35 4 TYR B O 1
ATOM 669 N N . GLN B 1 5 ? 5.876 23.753 -3.474 1.00 18.72 5 GLN B N 1
ATOM 670 C CA . GLN B 1 5 ? 5.723 22.745 -4.509 1.00 20.77 5 GLN B CA 1
ATOM 671 C C . GLN B 1 5 ? 5.864 21.392 -3.833 1.00 21.15 5 GLN B C 1
ATOM 672 O O . GLN B 1 5 ? 6.851 21.132 -3.146 1.00 22.26 5 GLN B O 1
ATOM 678 N N . ALA B 1 6 ? 4.866 20.539 -4.003 1.00 20.30 6 ALA B N 1
ATOM 679 C CA . ALA B 1 6 ? 4.919 19.217 -3.410 1.00 19.13 6 ALA B CA 1
ATOM 680 C C . ALA B 1 6 ? 5.032 18.211 -4.533 1.00 18.03 6 ALA B C 1
ATOM 681 O O . ALA B 1 6 ? 4.282 18.285 -5.505 1.00 17.02 6 ALA B O 1
ATOM 683 N N . THR B 1 7 ? 5.989 17.295 -4.412 1.00 16.58 7 THR B N 1
ATOM 684 C CA . THR B 1 7 ? 6.168 16.244 -5.404 1.00 16.54 7 THR B CA 1
ATOM 685 C C . THR B 1 7 ? 5.571 14.980 -4.789 1.00 18.49 7 THR B C 1
ATOM 686 O O . THR B 1 7 ? 6.109 14.437 -3.817 1.00 16.88 7 THR B O 1
ATOM 690 N N . LEU B 1 8 ? 4.456 14.525 -5.349 1.00 17.25 8 LEU B N 1
ATOM 691 C CA . LEU B 1 8 ? 3.776 13.333 -4.853 1.00 18.84 8 LEU B CA 1
ATOM 692 C C . LEU B 1 8 ? 3.852 12.176 -5.836 1.00 18.50 8 LEU B C 1
ATOM 693 O O . LEU B 1 8 ? 3.672 12.358 -7.038 1.00 17.29 8 LEU B O 1
ATOM 698 N N . LEU B 1 9 ? 4.122 10.985 -5.316 1.00 19.30 9 LEU B N 1
ATOM 699 C CA . LEU B 1 9 ? 4.184 9.792 -6.151 1.00 19.14 9 LEU B CA 1
ATOM 700 C C . LEU B 1 9 ? 2.976 8.946 -5.779 1.00 20.42 9 LEU B C 1
ATOM 701 O O . LEU B 1 9 ? 2.826 8.529 -4.629 1.00 21.96 9 LEU B O 1
ATOM 706 N N . ILE B 1 10 ? 2.102 8.721 -6.749 1.00 17.13 10 ILE B N 1
ATOM 707 C CA . ILE B 1 10 ? 0.914 7.920 -6.530 1.00 17.37 10 ILE B CA 1
ATOM 708 C C . ILE B 1 10 ? 1.111 6.654 -7.343 1.00 18.39 10 ILE B C 1
ATOM 709 O O . ILE B 1 10 ? 1.023 6.674 -8.576 1.00 16.65 10 ILE B O 1
ATOM 714 N N . GLU B 1 11 ? 1.380 5.561 -6.639 1.00 15.77 11 GLU B N 1
ATOM 715 C CA . GLU B 1 11 ? 1.649 4.285 -7.275 1.00 17.22 11 GLU B CA 1
ATOM 716 C C . GLU B 1 11 ? 0.664 3.192 -6.893 1.00 17.61 11 GLU B C 1
ATOM 717 O O . GLU B 1 11 ? -0.013 3.265 -5.866 1.00 17.22 11 GLU B O 1
ATOM 723 N N . LEU B 1 12 ? 0.606 2.169 -7.733 1.00 16.96 12 LEU B N 1
ATOM 724 C CA . LEU B 1 12 ? -0.283 1.046 -7.509 1.00 18.88 12 LEU B CA 1
ATOM 725 C C . LEU B 1 12 ? 0.106 0.253 -6.278 1.00 19.40 12 LEU B C 1
ATOM 726 O O . LEU B 1 12 ? 1.284 0.013 -6.023 1.00 18.89 12 LEU B O 1
ATOM 731 N N . LYS B 1 13 ? -0.902 -0.149 -5.518 1.00 21.71 13 LYS B N 1
ATOM 732 C CA . LYS B 1 13 ? -0.695 -0.956 -4.329 1.00 24.39 13 LYS B CA 1
ATOM 733 C C . LYS B 1 13 ? -0.137 -2.279 -4.857 1.00 26.56 13 LYS B C 1
ATOM 734 O O . LYS B 1 13 ? -0.419 -2.669 -5.996 1.00 23.92 13 LYS B O 1
ATOM 740 N N . LYS B 1 14 ? 0.683 -2.951 -4.056 1.00 27.55 14 LYS B N 1
ATOM 741 C CA . LYS B 1 14 ? 1.235 -4.229 -4.474 1.00 30.68 14 LYS B CA 1
ATOM 742 C C . LYS B 1 14 ? 0.072 -5.181 -4.703 1.00 29.17 14 LYS B C 1
ATOM 743 O O . LYS B 1 14 ? -0.903 -5.160 -3.954 1.00 30.12 14 LYS B O 1
ATOM 749 N N . GLY B 1 15 ? 0.169 -6.001 -5.742 1.00 29.22 15 GLY B N 1
ATOM 750 C CA . GLY B 1 15 ? -0.895 -6.946 -6.028 1.00 29.66 15 GLY B CA 1
ATOM 751 C C . GLY B 1 15 ? -1.824 -6.497 -7.140 1.00 27.96 15 GLY B C 1
ATOM 752 O O . GLY B 1 15 ? -2.427 -7.325 -7.823 1.00 29.21 15 GLY B O 1
ATOM 753 N N . ILE B 1 16 ? -1.946 -5.188 -7.329 1.00 25.02 16 ILE B N 1
ATOM 754 C CA . ILE B 1 16 ? -2.817 -4.659 -8.377 1.00 23.30 16 ILE B CA 1
ATOM 755 C C . ILE B 1 16 ? -2.193 -4.917 -9.748 1.00 22.91 16 ILE B C 1
ATOM 756 O O . ILE B 1 16 ? -0.980 -4.794 -9.919 1.00 22.27 16 ILE B O 1
ATOM 761 N N . LEU B 1 17 ? -3.018 -5.279 -10.724 1.00 22.62 17 LEU B N 1
ATOM 762 C CA . LEU B 1 17 ? -2.519 -5.529 -12.077 1.00 22.30 17 LEU B CA 1
ATOM 763 C C . LEU B 1 17 ? -1.923 -4.243 -12.640 1.00 20.77 17 LEU B C 1
ATOM 764 O O . LEU B 1 17 ? -2.443 -3.158 -12.395 1.00 21.66 17 LEU B O 1
ATOM 769 N N . ASP B 1 18 ? -0.834 -4.362 -13.390 1.00 19.11 18 ASP B N 1
ATOM 770 C CA . ASP B 1 18 ? -0.197 -3.189 -13.969 1.00 18.78 18 ASP B CA 1
ATOM 771 C C . ASP B 1 18 ? 0.069 -3.411 -15.451 1.00 18.78 18 ASP B C 1
ATOM 772 O O . ASP B 1 18 ? 1.200 -3.705 -15.849 1.00 18.09 18 ASP B O 1
ATOM 777 N N . PRO B 1 19 ? -0.974 -3.275 -16.291 1.00 19.60 19 PRO B N 1
ATOM 778 C CA . PRO B 1 19 ? -0.855 -3.459 -17.744 1.00 19.51 19 PRO B CA 1
ATOM 779 C C . PRO B 1 19 ? 0.229 -2.568 -18.354 1.00 19.01 19 PRO B C 1
ATOM 780 O O . PRO B 1 19 ? 1.009 -3.010 -19.201 1.00 19.60 19 PRO B O 1
ATOM 784 N N . GLN B 1 20 ? 0.264 -1.308 -17.926 1.00 17.72 20 GLN B N 1
ATOM 785 C CA . GLN B 1 20 ? 1.266 -0.372 -18.419 1.00 18.74 20 GLN B CA 1
ATOM 786 C C . GLN B 1 20 ? 2.653 -0.918 -18.104 1.00 16.47 20 GLN B C 1
ATOM 787 O O . GLN B 1 20 ? 3.529 -0.939 -18.964 1.00 17.22 20 GLN B O 1
ATOM 793 N N . GLY B 1 21 ? 2.841 -1.353 -16.862 1.00 17.09 21 GLY B N 1
ATOM 794 C CA . GLY B 1 21 ? 4.118 -1.910 -16.454 1.00 16.31 21 GLY B CA 1
ATOM 795 C C . GLY B 1 21 ? 4.527 -3.068 -17.346 1.00 17.52 21 GLY B C 1
ATOM 796 O O . GLY B 1 21 ? 5.663 -3.123 -17.804 1.00 15.78 21 GLY B O 1
ATOM 797 N N . ARG B 1 22 ? 3.606 -3.998 -17.599 1.00 18.32 22 ARG B N 1
ATOM 798 C CA . ARG B 1 22 ? 3.917 -5.138 -18.454 1.00 20.57 22 ARG B CA 1
ATOM 799 C C . ARG B 1 22 ? 4.372 -4.660 -19.825 1.00 18.29 22 ARG B C 1
ATOM 800 O O . ARG B 1 22 ? 5.326 -5.185 -20.387 1.00 17.23 22 ARG B O 1
ATOM 808 N N . ALA B 1 23 ? 3.688 -3.649 -20.353 1.00 19.61 23 ALA B N 1
ATOM 809 C CA . ALA B 1 23 ? 4.026 -3.103 -21.663 1.00 18.50 23 ALA B CA 1
ATOM 810 C C . ALA B 1 23 ? 5.441 -2.536 -21.675 1.00 19.58 23 ALA B C 1
ATOM 811 O O . ALA B 1 23 ? 6.189 -2.730 -22.635 1.00 17.02 23 ALA B O 1
ATOM 813 N N . VAL B 1 24 ? 5.802 -1.823 -20.611 1.00 17.37 24 VAL B N 1
ATOM 814 C CA . VAL B 1 24 ? 7.130 -1.229 -20.522 1.00 16.18 24 VAL B CA 1
ATOM 815 C C . VAL B 1 24 ? 8.212 -2.307 -20.471 1.00 17.15 24 VAL B C 1
ATOM 816 O O . VAL B 1 24 ? 9.261 -2.179 -21.115 1.00 16.67 24 VAL B O 1
ATOM 820 N N . GLU B 1 25 ? 7.954 -3.364 -19.704 1.00 17.59 25 GLU B N 1
ATOM 821 C CA . GLU B 1 25 ? 8.897 -4.475 -19.585 1.00 16.76 25 GLU B CA 1
ATOM 822 C C . GLU B 1 25 ? 9.234 -5.053 -20.964 1.00 17.63 25 GLU B C 1
ATOM 823 O O . GLU B 1 25 ? 10.398 -5.317 -21.268 1.00 18.54 25 GLU B O 1
ATOM 829 N N . GLY B 1 26 ? 8.216 -5.238 -21.800 1.00 15.64 26 GLY B N 1
ATOM 830 C CA . GLY B 1 26 ? 8.450 -5.792 -23.124 1.00 15.82 26 GLY B CA 1
ATOM 831 C C . GLY B 1 26 ? 9.238 -4.869 -24.033 1.00 16.48 26 GLY B C 1
ATOM 832 O O . GLY B 1 26 ? 10.162 -5.299 -24.722 1.00 14.79 26 GLY B O 1
ATOM 833 N N . VAL B 1 27 ? 8.876 -3.591 -24.049 1.00 16.26 27 VAL B N 1
ATOM 834 C CA . VAL B 1 27 ? 9.592 -2.639 -24.883 1.00 16.36 27 VAL B CA 1
ATOM 835 C C . VAL B 1 27 ? 11.050 -2.546 -24.425 1.00 17.21 27 VAL B C 1
ATOM 836 O O . VAL B 1 27 ? 11.970 -2.541 -25.252 1.00 15.63 27 VAL B O 1
ATOM 840 N N . LEU B 1 28 ? 11.268 -2.483 -23.113 1.00 16.16 28 LEU B N 1
ATOM 841 C CA . LEU B 1 28 ? 12.632 -2.399 -22.603 1.00 16.94 28 LEU B CA 1
ATOM 842 C C . LEU B 1 28 ? 13.446 -3.581 -23.124 1.00 17.64 28 LEU B C 1
ATOM 843 O O . LEU B 1 28 ? 14.605 -3.429 -23.508 1.00 17.29 28 LEU B O 1
ATOM 848 N N . LYS B 1 29 ? 12.821 -4.753 -23.153 1.00 19.30 29 LYS B N 1
ATOM 849 C CA . LYS B 1 29 ? 13.478 -5.949 -23.654 1.00 21.94 29 LYS B CA 1
ATOM 850 C C . LYS B 1 29 ? 13.845 -5.728 -25.124 1.00 21.36 29 LYS B C 1
ATOM 851 O O . LYS B 1 29 ? 14.976 -5.992 -25.528 1.00 21.13 29 LYS B O 1
ATOM 857 N N . ASP B 1 30 ? 12.890 -5.243 -25.918 1.00 19.68 30 ASP B N 1
ATOM 858 C CA . ASP B 1 30 ? 13.138 -4.988 -27.339 1.00 20.22 30 ASP B CA 1
ATOM 859 C C . ASP B 1 30 ? 14.268 -3.985 -27.518 1.00 19.33 30 ASP B C 1
ATOM 860 O O . ASP B 1 30 ? 14.949 -3.981 -28.541 1.00 20.52 30 ASP B O 1
ATOM 865 N N . LEU B 1 31 ? 14.452 -3.124 -26.524 1.00 19.00 31 LEU B N 1
ATOM 866 C CA . LEU B 1 31 ? 15.483 -2.096 -26.589 1.00 18.61 31 LEU B CA 1
ATOM 867 C C . LEU B 1 31 ? 16.847 -2.565 -26.078 1.00 18.38 31 LEU B C 1
ATOM 868 O O . LEU B 1 31 ? 17.785 -1.780 -25.987 1.00 18.38 31 LEU B O 1
ATOM 873 N N . GLY B 1 32 ? 16.956 -3.844 -25.744 1.00 19.38 32 GLY B N 1
ATOM 874 C CA . GLY B 1 32 ? 18.224 -4.355 -25.261 1.00 19.85 32 GLY B CA 1
ATOM 875 C C . GLY B 1 32 ? 18.490 -4.061 -23.798 1.00 21.12 32 GLY B C 1
ATOM 876 O O . GLY B 1 32 ? 19.645 -4.051 -23.364 1.00 20.28 32 GLY B O 1
ATOM 877 N N . HIS B 1 33 ? 17.427 -3.812 -23.039 1.00 21.36 33 HIS B N 1
ATOM 878 C CA . HIS B 1 33 ? 17.541 -3.530 -21.609 1.00 21.61 33 HIS B CA 1
ATOM 879 C C . HIS B 1 33 ? 16.502 -4.345 -20.852 1.00 22.17 33 HIS B C 1
ATOM 880 O O . HIS B 1 33 ? 15.621 -3.784 -20.199 1.00 22.71 33 HIS B O 1
ATOM 887 N N . PRO B 1 34 ? 16.589 -5.680 -20.931 1.00 21.05 34 PRO B N 1
ATOM 888 C CA . PRO B 1 34 ? 15.621 -6.522 -20.228 1.00 21.12 34 PRO B CA 1
ATOM 889 C C . PRO B 1 34 ? 15.655 -6.277 -18.726 1.00 20.90 34 PRO B C 1
ATOM 890 O O . PRO B 1 34 ? 16.721 -6.088 -18.145 1.00 21.19 34 PRO B O 1
ATOM 894 N N . VAL B 1 35 ? 14.482 -6.270 -18.104 1.00 19.89 35 VAL B N 1
ATOM 895 C CA . VAL B 1 35 ? 14.381 -6.036 -16.672 1.00 18.63 35 VAL B CA 1
ATOM 896 C C . VAL B 1 35 ? 13.484 -7.074 -16.008 1.00 19.73 35 VAL B C 1
ATOM 897 O O . VAL B 1 35 ? 12.817 -7.864 -16.683 1.00 18.15 35 VAL B O 1
ATOM 901 N N . GLU B 1 36 ? 13.468 -7.064 -14.679 1.00 19.23 36 GLU B N 1
ATOM 902 C CA . GLU B 1 36 ? 12.646 -8.005 -13.931 1.00 19.28 36 GLU B CA 1
ATOM 903 C C . GLU B 1 36 ? 11.219 -7.494 -13.781 1.00 17.49 36 GLU B C 1
ATOM 904 O O . GLU B 1 36 ? 10.259 -8.258 -13.901 1.00 14.54 36 GLU B O 1
ATOM 910 N N . GLU B 1 37 ? 11.078 -6.197 -13.518 1.00 17.93 37 GLU B N 1
ATOM 911 C CA . GLU B 1 37 ? 9.754 -5.623 -13.333 1.00 17.44 37 GLU B CA 1
ATOM 912 C C . GLU B 1 37 ? 9.712 -4.108 -13.499 1.00 18.13 37 GLU B C 1
ATOM 913 O O . GLU B 1 37 ? 10.684 -3.399 -13.227 1.00 15.51 37 GLU B O 1
ATOM 919 N N . VAL B 1 38 ? 8.569 -3.627 -13.968 1.00 15.88 38 VAL B N 1
ATOM 920 C CA . VAL B 1 38 ? 8.342 -2.204 -14.130 1.00 15.03 38 VAL B CA 1
ATOM 921 C C . VAL B 1 38 ? 6.986 -1.920 -13.509 1.00 15.15 38 VAL B C 1
ATOM 922 O O . VAL B 1 38 ? 5.998 -2.585 -13.825 1.00 13.69 38 VAL B O 1
ATOM 926 N N . ARG B 1 39 ? 6.941 -0.954 -12.604 1.00 14.48 39 ARG B N 1
ATOM 927 C CA . ARG B 1 39 ? 5.683 -0.585 -11.988 1.00 14.84 39 ARG B CA 1
ATOM 928 C C . ARG B 1 39 ? 5.445 0.871 -12.375 1.00 15.81 39 ARG B C 1
ATOM 929 O O . ARG B 1 39 ? 6.239 1.757 -12.056 1.00 15.65 39 ARG B O 1
ATOM 937 N N . VAL B 1 40 ? 4.356 1.107 -13.095 1.00 16.91 40 VAL B N 1
ATOM 938 C CA . VAL B 1 40 ? 4.037 2.446 -13.561 1.00 15.65 40 VAL B CA 1
ATOM 939 C C . VAL B 1 40 ? 3.075 3.167 -12.639 1.00 16.29 40 VAL B C 1
ATOM 940 O O . VAL B 1 40 ? 2.011 2.649 -12.291 1.00 16.14 40 VAL B O 1
ATOM 944 N N . GLY B 1 41 ? 3.472 4.370 -12.245 1.00 16.14 41 GLY B N 1
ATOM 945 C CA . GLY B 1 41 ? 2.650 5.183 -11.379 1.00 17.19 41 GLY B CA 1
ATOM 946 C C . GLY B 1 41 ? 2.593 6.598 -11.914 1.00 18.32 41 GLY B C 1
ATOM 947 O O . GLY B 1 41 ? 3.010 6.870 -13.048 1.00 14.60 41 GLY B O 1
ATOM 948 N N . LYS B 1 42 ? 2.093 7.501 -11.081 1.00 18.84 42 LYS B N 1
ATOM 949 C CA . LYS B 1 42 ? 1.947 8.899 -11.446 1.00 19.11 42 LYS B CA 1
ATOM 950 C C . LYS B 1 42 ? 2.719 9.816 -10.506 1.00 17.74 42 LYS B C 1
ATOM 951 O O . LYS B 1 42 ? 2.742 9.602 -9.294 1.00 15.95 42 LYS B O 1
ATOM 957 N N . VAL B 1 43 ? 3.356 10.833 -11.073 1.00 16.59 43 VAL B N 1
ATOM 958 C CA . VAL B 1 43 ? 4.078 11.808 -10.267 1.00 17.53 43 VAL B CA 1
ATOM 959 C C . VAL B 1 43 ? 3.396 13.160 -10.467 1.00 18.96 43 VAL B C 1
ATOM 960 O O . VAL B 1 43 ? 3.150 13.591 -11.599 1.00 17.94 43 VAL B O 1
ATOM 964 N N . LEU B 1 44 ? 3.055 13.809 -9.361 1.00 18.71 44 LEU B N 1
ATOM 965 C CA . LEU B 1 44 ? 2.410 15.111 -9.422 1.00 18.96 44 LEU B CA 1
ATOM 966 C C . LEU B 1 44 ? 3.253 16.188 -8.756 1.00 17.64 44 LEU B C 1
ATOM 967 O O . LEU B 1 44 ? 3.718 16.020 -7.631 1.00 17.29 44 LEU B O 1
ATOM 972 N N . GLU B 1 45 ? 3.474 17.280 -9.476 1.00 16.70 45 GLU B N 1
ATOM 973 C CA . GLU B 1 45 ? 4.212 18.415 -8.939 1.00 15.19 45 GLU B CA 1
ATOM 974 C C . GLU B 1 45 ? 3.081 19.390 -8.672 1.00 14.71 45 GLU B C 1
ATOM 975 O O . GLU B 1 45 ? 2.470 19.904 -9.605 1.00 14.07 45 GLU B O 1
ATOM 981 N N . ILE B 1 46 ? 2.779 19.624 -7.403 1.00 14.82 46 ILE B N 1
ATOM 982 C CA . ILE B 1 46 ? 1.692 20.524 -7.045 1.00 15.57 46 ILE B CA 1
ATOM 983 C C . ILE B 1 46 ? 2.170 21.805 -6.372 1.00 16.64 46 ILE B C 1
ATOM 984 O O . ILE B 1 46 ? 2.865 21.761 -5.355 1.00 16.31 46 ILE B O 1
ATOM 989 N N . VAL B 1 47 ? 1.790 22.941 -6.950 1.00 16.01 47 VAL B N 1
ATOM 990 C CA . VAL B 1 47 ? 2.141 24.249 -6.406 1.00 16.04 47 VAL B CA 1
ATOM 991 C C . VAL B 1 47 ? 0.878 24.750 -5.721 1.00 16.59 47 VAL B C 1
ATOM 992 O O . VAL B 1 47 ? -0.200 24.775 -6.322 1.00 16.58 47 VAL B O 1
ATOM 996 N N . PHE B 1 48 ? 1.008 25.142 -4.460 1.00 17.28 48 PHE B N 1
ATOM 997 C CA . PHE B 1 48 ? -0.149 25.588 -3.701 1.00 18.48 48 PHE B CA 1
ATOM 998 C C . PHE B 1 48 ? 0.274 26.472 -2.536 1.00 18.68 48 PHE B C 1
ATOM 999 O O . PHE B 1 48 ? 1.433 26.456 -2.118 1.00 20.54 48 PHE B O 1
ATOM 1007 N N . PRO B 1 49 ? -0.667 27.255 -1.995 1.00 18.86 49 PRO B N 1
ATOM 1008 C CA . PRO B 1 49 ? -0.356 28.139 -0.872 1.00 20.46 49 PRO B CA 1
ATOM 1009 C C . PRO B 1 49 ? -0.470 27.478 0.500 1.00 21.15 49 PRO B C 1
ATOM 1010 O O . PRO B 1 49 ? -1.274 26.569 0.701 1.00 21.70 49 PRO B O 1
ATOM 1014 N N . ALA B 1 50 ? 0.347 27.956 1.434 1.00 23.44 50 ALA B N 1
ATOM 1015 C CA . ALA B 1 50 ? 0.358 27.477 2.814 1.00 24.81 50 ALA B CA 1
ATOM 1016 C C . ALA B 1 50 ? 1.011 28.574 3.652 1.00 26.17 50 ALA B C 1
ATOM 1017 O O . ALA B 1 50 ? 1.856 29.319 3.155 1.00 21.92 50 ALA B O 1
ATOM 1019 N N . GLU B 1 51 ? 0.620 28.669 4.919 1.00 28.92 51 GLU B N 1
ATOM 1020 C CA . GLU B 1 51 ? 1.152 29.692 5.817 1.00 32.14 51 GLU B CA 1
ATOM 1021 C C . GLU B 1 51 ? 2.612 29.468 6.209 1.00 31.28 51 GLU B C 1
ATOM 1022 O O . GLU B 1 51 ? 3.344 30.427 6.471 1.00 31.41 51 GLU B O 1
ATOM 1028 N N . ASN B 1 52 ? 3.026 28.205 6.263 1.00 30.07 52 ASN B N 1
ATOM 1029 C CA . ASN B 1 52 ? 4.400 27.852 6.611 1.00 28.73 52 ASN B CA 1
ATOM 1030 C C . ASN B 1 52 ? 4.735 26.448 6.120 1.00 28.48 52 ASN B C 1
ATOM 1031 O O . ASN B 1 52 ? 3.857 25.718 5.668 1.00 26.66 52 ASN B O 1
ATOM 1036 N N . LEU B 1 53 ? 6.008 26.078 6.212 1.00 28.75 53 LEU B N 1
ATOM 1037 C CA . LEU B 1 53 ? 6.474 24.777 5.745 1.00 30.32 53 LEU B CA 1
ATOM 1038 C C . LEU B 1 53 ? 5.751 23.592 6.381 1.00 30.48 53 LEU B C 1
ATOM 1039 O O . LEU B 1 53 ? 5.423 22.626 5.698 1.00 31.13 53 LEU B O 1
ATOM 1044 N N . LEU B 1 54 ? 5.508 23.656 7.685 1.00 30.56 54 LEU B N 1
ATOM 1045 C CA . LEU B 1 54 ? 4.825 22.563 8.363 1.00 29.71 54 LEU B CA 1
ATOM 1046 C C . LEU B 1 54 ? 3.388 22.426 7.869 1.00 28.98 54 LEU B C 1
ATOM 1047 O O . LEU B 1 54 ? 2.889 21.313 7.703 1.00 28.00 54 LEU B O 1
ATOM 1052 N N . GLU B 1 55 ? 2.717 23.548 7.631 1.00 26.17 55 GLU B N 1
ATOM 1053 C CA . GLU B 1 55 ? 1.344 23.474 7.146 1.00 25.32 55 GLU B CA 1
ATOM 1054 C C . GLU B 1 55 ? 1.337 22.926 5.721 1.00 23.81 55 GLU B C 1
ATOM 1055 O O . GLU B 1 55 ? 0.438 22.178 5.339 1.00 21.33 55 GLU B O 1
ATOM 1061 N N . ALA B 1 56 ? 2.345 23.301 4.939 1.00 22.58 56 ALA B N 1
ATOM 1062 C CA . ALA B 1 56 ? 2.446 22.835 3.559 1.00 22.44 56 ALA B CA 1
ATOM 1063 C C . ALA B 1 56 ? 2.579 21.310 3.536 1.00 22.51 56 ALA B C 1
ATOM 1064 O O . ALA B 1 56 ? 1.911 20.633 2.759 1.00 21.08 56 ALA B O 1
ATOM 1066 N N . GLU B 1 57 ? 3.449 20.775 4.390 1.00 24.62 57 GLU B N 1
ATOM 1067 C CA . GLU B 1 57 ? 3.644 19.329 4.470 1.00 24.40 57 GLU B CA 1
ATOM 1068 C C . GLU B 1 57 ? 2.324 18.662 4.845 1.00 23.60 57 GLU B C 1
ATOM 1069 O O . GLU B 1 57 ? 1.964 17.625 4.293 1.00 24.50 57 GLU B O 1
ATOM 1075 N N . GLU B 1 58 ? 1.604 19.266 5.786 1.00 24.46 58 GLU B N 1
ATOM 1076 C CA . GLU B 1 58 ? 0.319 18.731 6.224 1.00 25.86 58 GLU B CA 1
ATOM 1077 C C . GLU B 1 58 ? -0.675 18.681 5.061 1.00 24.78 58 GLU B C 1
ATOM 1078 O O . GLU B 1 58 ? -1.276 17.644 4.793 1.00 22.52 58 GLU B O 1
ATOM 1084 N N . LYS B 1 59 ? -0.839 19.814 4.382 1.00 23.44 59 LYS B N 1
ATOM 1085 C CA . LYS B 1 59 ? -1.761 19.931 3.253 1.00 25.08 59 LYS B CA 1
ATOM 1086 C C . LYS B 1 59 ? -1.347 19.065 2.068 1.00 22.98 59 LYS B C 1
ATOM 1087 O O . LYS B 1 59 ? -2.194 18.546 1.351 1.00 22.08 59 LYS B O 1
ATOM 1093 N N . ALA B 1 60 ? -0.045 18.924 1.858 1.00 22.02 60 ALA B N 1
ATOM 1094 C CA . ALA B 1 60 ? 0.457 18.113 0.753 1.00 22.94 60 ALA B CA 1
ATOM 1095 C C . ALA B 1 60 ? 0.029 16.658 0.938 1.00 22.43 60 ALA B C 1
ATOM 1096 O O . ALA B 1 60 ? -0.464 16.026 0.005 1.00 22.25 60 ALA B O 1
ATOM 1098 N N . LYS B 1 61 ? 0.219 16.135 2.147 1.00 22.48 61 LYS B N 1
ATOM 1099 C CA . LYS B 1 61 ? -0.147 14.754 2.451 1.00 23.36 61 LYS B CA 1
ATOM 1100 C C . LYS B 1 61 ? -1.661 14.561 2.386 1.00 22.97 61 LYS B C 1
ATOM 1101 O O . LYS B 1 61 ? -2.140 13.516 1.951 1.00 23.15 61 LYS B O 1
ATOM 1107 N N . ALA B 1 62 ? -2.405 15.577 2.816 1.00 21.83 62 ALA B N 1
ATOM 1108 C CA . ALA B 1 62 ? -3.861 15.521 2.795 1.00 20.92 62 ALA B CA 1
ATOM 1109 C C . ALA B 1 62 ? -4.355 15.397 1.359 1.00 22.54 62 ALA B C 1
ATOM 1110 O O . ALA B 1 62 ? -5.317 14.682 1.084 1.00 21.99 62 ALA B O 1
ATOM 1120 N N . GLY B 1 64 ? -2.507 14.205 -1.170 1.00 21.32 64 GLY B N 1
ATOM 1121 C CA . GLY B 1 64 ? -2.050 12.927 -1.690 1.00 20.79 64 GLY B CA 1
ATOM 1122 C C . GLY B 1 64 ? -3.089 11.878 -1.337 1.00 21.50 64 GLY B C 1
ATOM 1123 O O . GLY B 1 64 ? -3.400 10.990 -2.133 1.00 20.10 64 GLY B O 1
ATOM 1124 N N . ALA B 1 65 ? -3.638 11.990 -0.131 1.00 22.41 65 ALA B N 1
ATOM 1125 C CA . ALA B 1 65 ? -4.663 11.066 0.336 1.00 23.06 65 ALA B CA 1
ATOM 1126 C C . ALA B 1 65 ? -5.943 11.277 -0.464 1.00 23.14 65 ALA B C 1
ATOM 1127 O O . ALA B 1 65 ? -6.662 10.324 -0.766 1.00 24.06 65 ALA B O 1
ATOM 1129 N N . LEU B 1 66 ? -6.220 12.531 -0.811 1.00 23.23 66 LEU B N 1
ATOM 1130 C CA . LEU B 1 66 ? -7.411 12.873 -1.586 1.00 23.13 66 LEU B CA 1
ATOM 1131 C C . LEU B 1 66 ? -7.350 12.336 -3.010 1.00 23.27 66 LEU B C 1
ATOM 1132 O O . LEU B 1 66 ? -8.328 11.801 -3.530 1.00 21.95 66 LEU B O 1
ATOM 1137 N N . LEU B 1 67 ? -6.191 12.493 -3.637 1.00 22.53 67 LEU B N 1
ATOM 1138 C CA . LEU B 1 67 ? -6.003 12.080 -5.021 1.00 24.88 67 LEU B CA 1
ATOM 1139 C C . LEU B 1 67 ? -5.792 10.586 -5.268 1.00 24.45 67 LEU B C 1
ATOM 1140 O O . LEU B 1 67 ? -6.222 10.058 -6.291 1.00 27.43 67 LEU B O 1
ATOM 1145 N N . ALA B 1 68 ? -5.136 9.907 -4.340 1.00 23.06 68 ALA B N 1
ATOM 1146 C CA . ALA B 1 68 ? -4.872 8.483 -4.499 1.00 21.49 68 ALA B CA 1
ATOM 1147 C C . ALA B 1 68 ? -6.122 7.617 -4.360 1.00 21.72 68 ALA B C 1
ATOM 1148 O O . ALA B 1 68 ? -6.975 7.865 -3.510 1.00 21.46 68 ALA B O 1
ATOM 1150 N N . ASN B 1 69 ? -6.228 6.600 -5.207 1.00 21.23 69 ASN B N 1
ATOM 1151 C CA . ASN B 1 69 ? -7.358 5.679 -5.152 1.00 23.41 69 ASN B CA 1
ATOM 1152 C C . ASN B 1 69 ? -7.146 4.886 -3.862 1.00 23.09 69 ASN B C 1
ATOM 1153 O O . ASN B 1 69 ? -6.213 4.090 -3.755 1.00 21.75 69 ASN B O 1
ATOM 1158 N N . PRO B 1 70 ? -8.012 5.105 -2.864 1.00 24.90 70 PRO B N 1
ATOM 1159 C CA . PRO B 1 70 ? -7.930 4.431 -1.564 1.00 26.11 70 PRO B CA 1
ATOM 1160 C C . PRO B 1 70 ? -7.786 2.913 -1.606 1.00 26.49 70 PRO B C 1
ATOM 1161 O O . PRO B 1 70 ? -7.161 2.313 -0.725 1.00 26.67 70 PRO B O 1
ATOM 1165 N N . VAL B 1 71 ? -8.343 2.297 -2.639 1.00 24.95 71 VAL B N 1
ATOM 1166 C CA . VAL B 1 71 ? -8.291 0.850 -2.764 1.00 25.09 71 VAL B CA 1
ATOM 1167 C C . VAL B 1 71 ? -7.140 0.315 -3.609 1.00 24.02 71 VAL B C 1
ATOM 1168 O O . VAL B 1 71 ? -6.594 -0.740 -3.310 1.00 24.62 71 VAL B O 1
ATOM 1180 N N . GLU B 1 73 ? -4.292 2.399 -4.919 1.00 20.44 73 GLU B N 1
ATOM 1181 C CA . GLU B 1 73 ? -3.040 3.139 -4.905 1.00 19.36 73 GLU B CA 1
ATOM 1182 C C . GLU B 1 73 ? -2.560 3.577 -3.530 1.00 18.72 73 GLU B C 1
ATOM 1183 O O . GLU B 1 73 ? -3.290 3.521 -2.544 1.00 18.45 73 GLU B O 1
ATOM 1189 N N . VAL B 1 74 ? -1.309 4.017 -3.497 1.00 18.52 74 VAL B N 1
ATOM 1190 C CA . VAL B 1 74 ? -0.677 4.544 -2.295 1.00 18.88 74 VAL B CA 1
ATOM 1191 C C . VAL B 1 74 ? 0.034 5.795 -2.789 1.00 19.43 74 VAL B C 1
ATOM 1192 O O . VAL B 1 74 ? 0.299 5.928 -3.989 1.00 18.52 74 VAL B O 1
ATOM 1196 N N . TYR B 1 75 ? 0.327 6.713 -1.879 1.00 17.72 75 TYR B N 1
ATOM 1197 C CA . TYR B 1 75 ? 1.005 7.944 -2.250 1.00 19.45 75 TYR B CA 1
ATOM 1198 C C . TYR B 1 75 ? 2.179 8.153 -1.307 1.00 19.52 75 TYR B C 1
ATOM 1199 O O . TYR B 1 75 ? 2.175 7.667 -0.180 1.00 20.61 75 TYR B O 1
ATOM 1208 N N . ALA B 1 76 ? 3.174 8.891 -1.772 1.00 18.60 76 ALA B N 1
ATOM 1209 C CA . ALA B 1 76 ? 4.326 9.213 -0.951 1.00 18.96 76 ALA B CA 1
ATOM 1210 C C . ALA B 1 76 ? 4.699 10.651 -1.280 1.00 19.70 76 ALA B C 1
ATOM 1211 O O . ALA B 1 76 ? 4.621 11.065 -2.434 1.00 18.13 76 ALA B O 1
ATOM 1213 N N . LEU B 1 77 ? 5.065 11.417 -0.261 1.00 19.86 77 LEU B N 1
ATOM 1214 C CA . LEU B 1 77 ? 5.493 12.798 -0.461 1.00 21.65 77 LEU B CA 1
ATOM 1215 C C . LEU B 1 77 ? 7.015 12.677 -0.511 1.00 21.92 77 LEU B C 1
ATOM 1216 O O . LEU B 1 77 ? 7.659 12.497 0.521 1.00 20.57 77 LEU B O 1
ATOM 1221 N N . GLU B 1 78 ? 7.592 12.746 -1.706 1.00 22.27 78 GLU B N 1
ATOM 1222 C CA . GLU B 1 78 ? 9.032 12.594 -1.819 1.00 23.01 78 GLU B CA 1
ATOM 1223 C C . GLU B 1 78 ? 9.797 13.907 -1.851 1.00 23.80 78 GLU B C 1
ATOM 1224 O O . GLU B 1 78 ? 11.025 13.911 -1.826 1.00 22.75 78 GLU B O 1
ATOM 1230 N N . ALA B 1 79 ? 9.080 15.024 -1.906 1.00 22.46 79 ALA B N 1
ATOM 1231 C CA . ALA B 1 79 ? 9.741 16.322 -1.917 1.00 23.64 79 ALA B CA 1
ATOM 1232 C C . ALA B 1 79 ? 8.764 17.458 -1.673 1.00 23.79 79 ALA B C 1
ATOM 1233 O O . ALA B 1 79 ? 7.611 17.417 -2.110 1.00 23.59 79 ALA B O 1
ATOM 1235 N N . LEU B 1 80 ? 9.242 18.466 -0.955 1.00 22.76 80 LEU B N 1
ATOM 1236 C CA . LEU B 1 80 ? 8.451 19.642 -0.626 1.00 22.41 80 LEU B CA 1
ATOM 1237 C C . LEU B 1 80 ? 9.405 20.806 -0.417 1.00 23.58 80 LEU B C 1
ATOM 1238 O O . LEU B 1 80 ? 10.382 20.696 0.329 1.00 21.37 80 LEU B O 1
ATOM 1243 N N . LYS B 1 81 ? 9.124 21.921 -1.076 1.00 22.83 81 LYS B N 1
ATOM 1244 C CA . LYS B 1 81 ? 9.975 23.091 -0.946 1.00 25.11 81 LYS B CA 1
ATOM 1245 C C . LYS B 1 81 ? 9.183 24.372 -1.154 1.00 24.83 81 LYS B C 1
ATOM 1246 O O . LYS B 1 81 ? 8.163 24.375 -1.845 1.00 22.26 81 LYS B O 1
ATOM 1252 N N . GLU B 1 82 ? 9.652 25.456 -0.541 1.00 24.62 82 GLU B N 1
ATOM 1253 C CA . GLU B 1 82 ? 9.005 26.747 -0.686 1.00 25.30 82 GLU B CA 1
ATOM 1254 C C . GLU B 1 82 ? 9.477 27.309 -2.020 1.00 24.40 82 GLU B C 1
ATOM 1255 O O . GLU B 1 82 ? 10.597 27.035 -2.448 1.00 25.11 82 GLU B O 1
ATOM 1261 N N . LEU B 1 83 ? 8.619 28.075 -2.685 1.00 23.73 83 LEU B N 1
ATOM 1262 C CA . LEU B 1 83 ? 8.975 28.680 -3.967 1.00 23.71 83 LEU B CA 1
ATOM 1263 C C . LEU B 1 83 ? 9.094 30.193 -3.788 1.00 24.08 83 LEU B C 1
ATOM 1264 O O . LEU B 1 83 ? 8.692 30.729 -2.761 1.00 22.70 83 LEU B O 1
ATOM 1269 N N . PRO B 1 84 ? 9.659 30.899 -4.785 1.00 26.25 84 PRO B N 1
ATOM 1270 C CA . PRO B 1 84 ? 9.818 32.356 -4.700 1.00 26.89 84 PRO B CA 1
ATOM 1271 C C . PRO B 1 84 ? 8.497 33.118 -4.572 1.00 28.27 84 PRO B C 1
ATOM 1272 O O . PRO B 1 84 ? 7.433 32.510 -4.812 1.00 27.67 84 PRO B O 1
ATOM 1277 N N . PRO C 1 2 ? 23.749 -8.197 -8.259 1.00 26.08 2 PRO C N 1
ATOM 1278 C CA . PRO C 1 2 ? 22.549 -8.101 -7.398 1.00 25.66 2 PRO C CA 1
ATOM 1279 C C . PRO C 1 2 ? 21.382 -7.418 -8.108 1.00 25.36 2 PRO C C 1
ATOM 1280 O O . PRO C 1 2 ? 21.485 -7.040 -9.278 1.00 24.22 2 PRO C O 1
ATOM 1284 N N . ARG C 1 3 ? 20.269 -7.268 -7.400 1.00 23.87 3 ARG C N 1
ATOM 1285 C CA . ARG C 1 3 ? 19.094 -6.635 -7.977 1.00 24.92 3 ARG C CA 1
ATOM 1286 C C . ARG C 1 3 ? 18.898 -5.244 -7.404 1.00 24.24 3 ARG C C 1
ATOM 1287 O O . ARG C 1 3 ? 19.081 -5.022 -6.204 1.00 24.20 3 ARG C O 1
ATOM 1295 N N . TYR C 1 4 ? 18.505 -4.320 -8.274 1.00 21.85 4 TYR C N 1
ATOM 1296 C CA . TYR C 1 4 ? 18.286 -2.932 -7.896 1.00 21.88 4 TYR C CA 1
ATOM 1297 C C . TYR C 1 4 ? 16.916 -2.432 -8.340 1.00 22.44 4 TYR C C 1
ATOM 1298 O O . TYR C 1 4 ? 16.305 -2.977 -9.262 1.00 21.79 4 TYR C O 1
ATOM 1307 N N . GLN C 1 5 ? 16.433 -1.400 -7.661 1.00 21.16 5 GLN C N 1
ATOM 1308 C CA . GLN C 1 5 ? 15.163 -0.788 -8.006 1.00 21.30 5 GLN C CA 1
ATOM 1309 C C . GLN C 1 5 ? 15.449 0.686 -8.223 1.00 19.61 5 GLN C C 1
ATOM 1310 O O . GLN C 1 5 ? 15.993 1.362 -7.345 1.00 17.62 5 GLN C O 1
ATOM 1316 N N . ALA C 1 6 ? 15.090 1.171 -9.402 1.00 19.37 6 ALA C N 1
ATOM 1317 C CA . ALA C 1 6 ? 15.302 2.563 -9.761 1.00 19.92 6 ALA C CA 1
ATOM 1318 C C . ALA C 1 6 ? 13.973 3.285 -9.911 1.00 19.67 6 ALA C C 1
ATOM 1319 O O . ALA C 1 6 ? 13.034 2.754 -10.507 1.00 17.75 6 ALA C O 1
ATOM 1321 N N . THR C 1 7 ? 13.899 4.493 -9.358 1.00 18.91 7 THR C N 1
ATOM 1322 C CA . THR C 1 7 ? 12.696 5.305 -9.459 1.00 19.07 7 THR C CA 1
ATOM 1323 C C . THR C 1 7 ? 12.983 6.423 -10.454 1.00 19.71 7 THR C C 1
ATOM 1324 O O . THR C 1 7 ? 13.775 7.328 -10.177 1.00 20.06 7 THR C O 1
ATOM 1328 N N . LEU C 1 8 ? 12.350 6.345 -11.617 1.00 18.03 8 LEU C N 1
ATOM 1329 C CA . LEU C 1 8 ? 12.540 7.344 -12.654 1.00 17.45 8 LEU C CA 1
ATOM 1330 C C . LEU C 1 8 ? 11.295 8.190 -12.801 1.00 17.70 8 LEU C C 1
ATOM 1331 O O . LEU C 1 8 ? 10.179 7.662 -12.792 1.00 17.56 8 LEU C O 1
ATOM 1336 N N . LEU C 1 9 ? 11.492 9.500 -12.920 1.00 16.27 9 LEU C N 1
ATOM 1337 C CA . LEU C 1 9 ? 10.389 10.425 -13.119 1.00 17.77 9 LEU C CA 1
ATOM 1338 C C . LEU C 1 9 ? 10.496 10.957 -14.547 1.00 18.46 9 LEU C C 1
ATOM 1339 O O . LEU C 1 9 ? 11.559 11.400 -14.976 1.00 19.99 9 LEU C O 1
ATOM 1344 N N . ILE C 1 10 ? 9.397 10.886 -15.285 1.00 17.79 10 ILE C N 1
ATOM 1345 C CA . ILE C 1 10 ? 9.359 11.384 -16.651 1.00 18.69 10 ILE C CA 1
ATOM 1346 C C . ILE C 1 10 ? 8.301 12.472 -16.613 1.00 19.04 10 ILE C C 1
ATOM 1347 O O . ILE C 1 10 ? 7.107 12.190 -16.476 1.00 14.56 10 ILE C O 1
ATOM 1352 N N . GLU C 1 11 ? 8.747 13.719 -16.707 1.00 18.02 11 GLU C N 1
ATOM 1353 C CA . GLU C 1 11 ? 7.828 14.838 -16.630 1.00 20.67 11 GLU C CA 1
ATOM 1354 C C . GLU C 1 11 ? 7.873 15.763 -17.838 1.00 21.06 11 GLU C C 1
ATOM 1355 O O . GLU C 1 11 ? 8.901 15.886 -18.521 1.00 18.38 11 GLU C O 1
ATOM 1361 N N . LEU C 1 12 ? 6.739 16.406 -18.094 1.00 20.30 12 LEU C N 1
ATOM 1362 C CA . LEU C 1 12 ? 6.606 17.316 -19.220 1.00 21.86 12 LEU C CA 1
ATOM 1363 C C . LEU C 1 12 ? 7.519 18.523 -19.068 1.00 23.14 12 LEU C C 1
ATOM 1364 O O . LEU C 1 12 ? 7.777 18.982 -17.955 1.00 22.35 12 LEU C O 1
ATOM 1369 N N . LYS C 1 13 ? 8.014 19.023 -20.194 1.00 23.76 13 LYS C N 1
ATOM 1370 C CA . LYS C 1 13 ? 8.873 20.196 -20.185 1.00 27.30 13 LYS C CA 1
ATOM 1371 C C . LYS C 1 13 ? 8.003 21.425 -19.968 1.00 28.42 13 LYS C C 1
ATOM 1372 O O . LYS C 1 13 ? 6.790 21.396 -20.212 1.00 27.24 13 LYS C O 1
ATOM 1378 N N . LYS C 1 14 ? 8.624 22.497 -19.494 1.00 30.77 14 LYS C N 1
ATOM 1379 C CA . LYS C 1 14 ? 7.917 23.745 -19.253 1.00 31.38 14 LYS C CA 1
ATOM 1380 C C . LYS C 1 14 ? 7.235 24.188 -20.544 1.00 31.22 14 LYS C C 1
ATOM 1381 O O . LYS C 1 14 ? 7.821 24.110 -21.623 1.00 32.36 14 LYS C O 1
ATOM 1387 N N . GLY C 1 15 ? 5.987 24.626 -20.436 1.00 30.53 15 GLY C N 1
ATOM 1388 C CA . GLY C 1 15 ? 5.274 25.087 -21.613 1.00 30.27 15 GLY C CA 1
ATOM 1389 C C . GLY C 1 15 ? 4.419 24.069 -22.345 1.00 30.35 15 GLY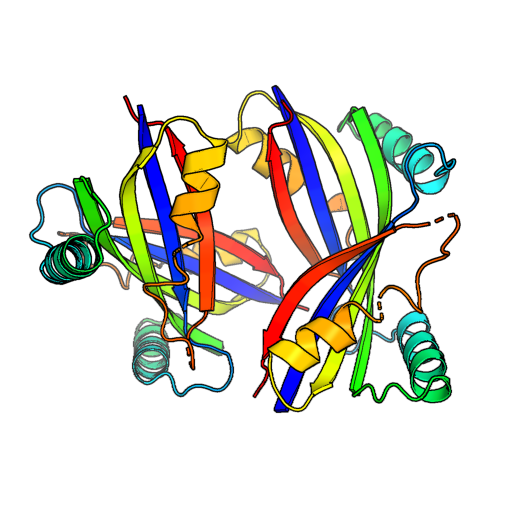 C C 1
ATOM 1390 O O . GLY C 1 15 ? 3.525 24.448 -23.097 1.00 30.29 15 GLY C O 1
ATOM 1391 N N . ILE C 1 16 ? 4.685 22.783 -22.147 1.00 29.91 16 ILE C N 1
ATOM 1392 C CA . ILE C 1 16 ? 3.904 21.748 -22.817 1.00 29.39 16 ILE C CA 1
ATOM 1393 C C . ILE C 1 16 ? 2.515 21.650 -22.192 1.00 29.14 16 ILE C C 1
ATOM 1394 O O . ILE C 1 16 ? 2.363 21.789 -20.980 1.00 29.52 16 ILE C O 1
ATOM 1399 N N . LEU C 1 17 ? 1.503 21.413 -23.021 1.00 30.16 17 LEU C N 1
ATOM 1400 C CA . LEU C 1 17 ? 0.128 21.286 -22.539 1.00 29.05 17 LEU C CA 1
ATOM 1401 C C . LEU C 1 17 ? 0.033 20.080 -21.617 1.00 26.49 17 LEU C C 1
ATOM 1402 O O . LEU C 1 17 ? 0.599 19.032 -21.915 1.00 26.38 17 LEU C O 1
ATOM 1407 N N . ASP C 1 18 ? -0.691 20.219 -20.509 1.00 24.80 18 ASP C N 1
ATOM 1408 C CA . ASP C 1 18 ? -0.846 19.115 -19.561 1.00 23.41 18 ASP C CA 1
ATOM 1409 C C . ASP C 1 18 ? -2.311 18.921 -19.170 1.00 22.72 18 ASP C C 1
ATOM 1410 O O . ASP C 1 18 ? -2.747 19.384 -18.111 1.00 19.61 18 ASP C O 1
ATOM 1415 N N . PRO C 1 19 ? -3.088 18.227 -20.021 1.00 22.06 19 PRO C N 1
ATOM 1416 C CA . PRO C 1 19 ? -4.515 17.945 -19.805 1.00 21.72 19 PRO C CA 1
ATOM 1417 C C . PRO C 1 19 ? -4.798 17.219 -18.486 1.00 20.72 19 PRO C C 1
ATOM 1418 O O . PRO C 1 19 ? -5.779 17.511 -17.802 1.00 19.24 19 PRO C O 1
ATOM 1422 N N . GLN C 1 20 ? -3.941 16.264 -18.137 1.00 21.50 20 GLN C N 1
ATOM 1423 C CA . GLN C 1 20 ? -4.123 15.511 -16.903 1.00 19.83 20 GLN C CA 1
ATOM 1424 C C . GLN C 1 20 ? -3.929 16.437 -15.713 1.00 19.02 20 GLN C C 1
ATOM 1425 O O . GLN C 1 20 ? -4.681 16.380 -14.739 1.00 20.16 20 GLN C O 1
ATOM 1431 N N . GLY C 1 21 ? -2.911 17.287 -15.797 1.00 19.00 21 GLY C N 1
ATOM 1432 C CA . GLY C 1 21 ? -2.637 18.229 -14.728 1.00 18.82 21 GLY C CA 1
ATOM 1433 C C . GLY C 1 21 ? -3.806 19.178 -14.551 1.00 17.84 21 GLY C C 1
ATOM 1434 O O . GLY C 1 21 ? -4.209 19.480 -13.429 1.00 18.36 21 GLY C O 1
ATOM 1435 N N . ARG C 1 22 ? -4.364 19.640 -15.664 1.00 18.63 22 ARG C N 1
ATOM 1436 C CA . ARG C 1 22 ? -5.504 20.550 -15.612 1.00 19.09 22 ARG C CA 1
ATOM 1437 C C . ARG C 1 22 ? -6.696 19.847 -14.958 1.00 18.08 22 ARG C C 1
ATOM 1438 O O . ARG C 1 22 ? -7.387 20.431 -14.130 1.00 16.65 22 ARG C O 1
ATOM 1446 N N . ALA C 1 23 ? -6.928 18.587 -15.317 1.00 19.09 23 ALA C N 1
ATOM 1447 C CA . ALA C 1 23 ? -8.033 17.835 -14.724 1.00 20.61 23 ALA C CA 1
ATOM 1448 C C . ALA C 1 23 ? -7.865 17.768 -13.202 1.00 20.00 23 ALA C C 1
ATOM 1449 O O . ALA C 1 23 ? -8.813 18.014 -12.455 1.00 22.03 23 ALA C O 1
ATOM 1451 N N . VAL C 1 24 ? -6.655 17.443 -12.750 1.00 20.58 24 VAL C N 1
ATOM 1452 C CA . VAL C 1 24 ? -6.362 17.345 -11.318 1.00 19.25 24 VAL C CA 1
ATOM 1453 C C . VAL C 1 24 ? -6.602 18.672 -10.601 1.00 18.09 24 VAL C C 1
ATOM 1454 O O . VAL C 1 24 ? -7.121 18.692 -9.488 1.00 17.47 24 VAL C O 1
ATOM 1458 N N . GLU C 1 25 ? -6.215 19.778 -11.230 1.00 18.90 25 GLU C N 1
ATOM 1459 C CA . GLU C 1 25 ? -6.440 21.095 -10.635 1.00 18.13 25 GLU C CA 1
ATOM 1460 C C . GLU C 1 25 ? -7.940 21.255 -10.418 1.00 18.35 25 GLU C C 1
ATOM 1461 O O . GLU C 1 25 ? -8.380 21.731 -9.371 1.00 19.05 25 GLU C O 1
ATOM 1467 N N . GLY C 1 26 ? -8.719 20.845 -11.417 1.00 17.73 26 GLY C N 1
ATOM 1468 C CA . GLY C 1 26 ? -10.168 20.945 -11.326 1.00 16.20 26 GLY C CA 1
ATOM 1469 C C . GLY C 1 26 ? -10.718 20.132 -10.164 1.00 15.06 26 GLY C C 1
ATOM 1470 O O . GLY C 1 26 ? -11.632 20.572 -9.467 1.00 14.42 26 GLY C O 1
ATOM 1471 N N . VAL C 1 27 ? -10.154 18.944 -9.961 1.00 14.86 27 VAL C N 1
ATOM 1472 C CA . VAL C 1 27 ? -10.562 18.056 -8.874 1.00 15.52 27 VAL C CA 1
ATOM 1473 C C . VAL C 1 27 ? -10.331 18.748 -7.538 1.00 13.59 27 VAL C C 1
ATOM 1474 O O . VAL C 1 27 ? -11.224 18.812 -6.692 1.00 13.86 27 VAL C O 1
ATOM 1478 N N . LEU C 1 28 ? -9.118 19.261 -7.355 1.00 13.38 28 LEU C N 1
ATOM 1479 C CA . LEU C 1 28 ? -8.761 19.959 -6.124 1.00 13.65 28 LEU C CA 1
ATOM 1480 C C . LEU C 1 28 ? -9.666 21.167 -5.890 1.00 14.12 28 LEU C C 1
ATOM 1481 O O . LEU C 1 28 ? -10.162 21.378 -4.781 1.00 14.82 28 LEU C O 1
ATOM 1486 N N . LYS C 1 29 ? -9.888 21.954 -6.939 1.00 14.94 29 LYS C N 1
ATOM 1487 C CA . LYS C 1 29 ? -10.740 23.139 -6.838 1.00 15.88 29 LYS C CA 1
ATOM 1488 C C . LYS C 1 29 ? -12.161 22.764 -6.426 1.00 15.42 29 LYS C C 1
ATOM 1489 O O . LYS C 1 29 ? -12.735 23.369 -5.520 1.00 12.88 29 LYS C O 1
ATOM 1495 N N . ASP C 1 30 ? -12.727 21.759 -7.087 1.00 16.54 30 ASP C N 1
ATOM 1496 C CA . ASP C 1 30 ? -14.084 21.333 -6.762 1.00 17.08 30 ASP C CA 1
ATOM 1497 C C . ASP C 1 30 ? -14.198 20.864 -5.318 1.00 19.69 30 ASP C C 1
ATOM 1498 O O . ASP C 1 30 ? -15.259 20.984 -4.706 1.00 20.93 30 ASP C O 1
ATOM 1503 N N . LEU C 1 31 ? -13.099 20.339 -4.778 1.00 20.06 31 LEU C N 1
ATOM 1504 C CA . LEU C 1 31 ? -13.070 19.849 -3.403 1.00 20.35 31 LEU C CA 1
ATOM 1505 C C . LEU C 1 31 ? -12.656 20.907 -2.376 1.00 20.82 31 LEU C C 1
ATOM 1506 O O . LEU C 1 31 ? -12.332 20.580 -1.229 1.00 21.17 31 LEU C O 1
ATOM 1511 N N . GLY C 1 32 ? -12.665 22.169 -2.795 1.00 20.68 32 GLY C N 1
ATOM 1512 C CA . GLY C 1 32 ? -12.334 23.259 -1.896 1.00 22.26 32 GLY C CA 1
ATOM 1513 C C . GLY C 1 32 ? -10.867 23.526 -1.622 1.00 23.50 32 GLY C C 1
ATOM 1514 O O . GLY C 1 32 ? -10.547 24.248 -0.684 1.00 25.98 32 GLY C O 1
ATOM 1515 N N . HIS C 1 33 ? -9.974 22.975 -2.436 1.00 23.57 33 HIS C N 1
ATOM 1516 C CA . HIS C 1 33 ? -8.545 23.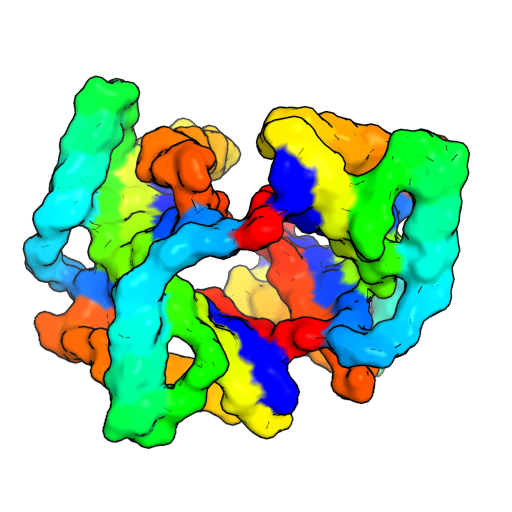184 -2.223 1.00 25.11 33 HIS C CA 1
ATOM 1517 C C . HIS C 1 33 ? -7.871 24.131 -3.215 1.00 24.10 33 HIS C C 1
ATOM 1518 O O . HIS C 1 33 ? -7.663 23.781 -4.375 1.00 23.00 33 HIS C O 1
ATOM 1525 N N . PRO C 1 34 ? -7.510 25.345 -2.764 1.00 23.77 34 PRO C N 1
ATOM 1526 C CA . PRO C 1 34 ? -6.852 26.295 -3.666 1.00 23.27 34 PRO C CA 1
ATOM 1527 C C . PRO C 1 34 ? -5.573 25.666 -4.206 1.00 21.20 34 PRO C C 1
ATOM 1528 O O . PRO C 1 34 ? -4.783 25.099 -3.450 1.00 20.59 34 PRO C O 1
ATOM 1532 N N . VAL C 1 35 ? -5.375 25.750 -5.514 1.00 18.63 35 VAL C N 1
ATOM 1533 C CA . VAL C 1 35 ? -4.187 25.177 -6.120 1.00 17.25 35 VAL C CA 1
ATOM 1534 C C . VAL C 1 35 ? -3.731 26.033 -7.294 1.00 18.04 35 VAL C C 1
ATOM 1535 O O . VAL C 1 35 ? -4.527 26.408 -8.149 1.00 17.42 35 VAL C O 1
ATOM 1539 N N . GLU C 1 36 ? -2.441 26.343 -7.326 1.00 16.93 36 GLU C N 1
ATOM 1540 C CA . GLU C 1 36 ? -1.893 27.163 -8.392 1.00 17.11 36 GLU C CA 1
ATOM 1541 C C . GLU C 1 36 ? -1.625 26.345 -9.647 1.00 16.38 36 GLU C C 1
ATOM 1542 O O . GLU C 1 36 ? -1.938 26.772 -10.756 1.00 14.96 36 GLU C O 1
ATOM 1548 N N . GLU C 1 37 ? -1.056 25.159 -9.472 1.00 16.85 37 GLU C N 1
ATOM 1549 C CA . GLU C 1 37 ? -0.735 24.329 -10.620 1.00 17.74 37 GLU C CA 1
ATOM 1550 C C . GLU C 1 37 ? -0.462 22.870 -10.266 1.00 17.67 37 GLU C C 1
ATOM 1551 O O . GLU C 1 37 ? 0.018 22.566 -9.180 1.00 16.27 37 GLU C O 1
ATOM 1557 N N . VAL C 1 38 ? -0.792 21.974 -11.192 1.00 17.60 38 VAL C N 1
ATOM 1558 C CA . VAL C 1 38 ? -0.521 20.553 -11.017 1.00 18.37 38 VAL C CA 1
ATOM 1559 C C . VAL C 1 38 ? 0.050 20.048 -12.336 1.00 19.37 38 VAL C C 1
ATOM 1560 O O . VAL C 1 38 ? -0.615 20.119 -13.372 1.00 19.29 38 VAL C O 1
ATOM 1564 N N . ARG C 1 39 ? 1.290 19.569 -12.303 1.00 18.50 39 ARG C N 1
ATOM 1565 C CA . ARG C 1 39 ? 1.927 19.028 -13.494 1.00 17.16 39 ARG C CA 1
ATOM 1566 C C . ARG C 1 39 ? 1.933 17.517 -13.287 1.00 18.71 39 ARG C C 1
ATOM 1567 O O . ARG C 1 39 ? 2.417 17.017 -12.267 1.00 15.68 39 ARG C O 1
ATOM 1575 N N . VAL C 1 40 ? 1.369 16.788 -14.241 1.00 17.70 40 VAL C N 1
ATOM 1576 C CA . VAL C 1 40 ? 1.310 15.341 -14.127 1.00 18.50 40 VAL C CA 1
ATOM 1577 C C . VAL C 1 40 ? 2.368 14.668 -14.981 1.00 17.37 40 VAL C C 1
ATOM 1578 O O . VAL C 1 40 ? 2.519 14.980 -16.162 1.00 16.13 40 VAL C O 1
ATOM 1582 N N . GLY C 1 41 ? 3.104 13.749 -14.367 1.00 15.91 41 GLY C N 1
ATOM 1583 C CA . GLY C 1 41 ? 4.136 13.031 -15.084 1.00 15.37 41 GLY C CA 1
ATOM 1584 C C . GLY C 1 41 ? 4.046 11.547 -14.802 1.00 18.35 41 GLY C C 1
ATOM 1585 O O . GLY C 1 41 ? 3.109 11.080 -14.145 1.00 15.53 41 GLY C O 1
ATOM 1586 N N . LYS C 1 42 ? 5.022 10.799 -15.302 1.00 18.87 42 LYS C N 1
ATOM 1587 C CA . LYS C 1 42 ? 5.057 9.359 -15.101 1.00 19.04 42 LYS C CA 1
ATOM 1588 C C . LYS C 1 42 ? 6.191 8.982 -14.160 1.00 20.13 42 LYS C C 1
ATOM 1589 O O . LYS C 1 42 ? 7.276 9.557 -14.224 1.00 20.86 42 LYS C O 1
ATOM 1595 N N . VAL C 1 43 ? 5.929 8.029 -13.271 1.00 20.23 43 VAL C N 1
ATOM 1596 C CA . VAL C 1 43 ? 6.963 7.536 -12.373 1.00 19.37 43 VAL C CA 1
ATOM 1597 C C . VAL C 1 43 ? 7.074 6.046 -12.644 1.00 20.43 43 VAL C C 1
ATOM 1598 O O . VAL C 1 43 ? 6.072 5.323 -12.660 1.00 20.38 43 VAL C O 1
ATOM 1602 N N . LEU C 1 44 ? 8.294 5.592 -12.892 1.00 19.07 44 LEU C N 1
ATOM 1603 C CA . LEU C 1 44 ? 8.519 4.187 -13.172 1.00 18.66 44 LEU C CA 1
ATOM 1604 C C . LEU C 1 44 ? 9.428 3.580 -12.114 1.00 18.30 44 LEU C C 1
ATOM 1605 O O . LEU C 1 44 ? 10.501 4.111 -11.841 1.00 16.99 44 LEU C O 1
ATOM 1610 N N . GLU C 1 45 ? 8.979 2.488 -11.505 1.00 17.31 45 GLU C N 1
ATOM 1611 C CA . GLU C 1 45 ? 9.788 1.775 -10.526 1.00 17.08 45 GLU C CA 1
ATOM 1612 C C . GLU C 1 45 ? 10.321 0.606 -11.336 1.00 16.55 45 GLU C C 1
ATOM 1613 O O . GLU C 1 45 ? 9.556 -0.256 -11.770 1.00 16.32 4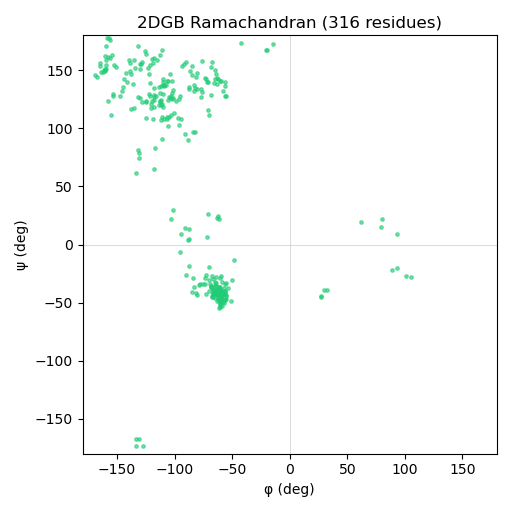5 GLU C O 1
ATOM 1619 N N . ILE C 1 46 ? 11.626 0.586 -11.568 1.00 16.82 46 ILE C N 1
ATOM 1620 C CA . ILE C 1 46 ? 12.215 -0.485 -12.353 1.00 15.13 46 ILE C CA 1
ATOM 1621 C C . ILE C 1 46 ? 13.142 -1.383 -11.540 1.00 16.77 46 ILE C C 1
ATOM 1622 O O . ILE C 1 46 ? 14.134 -0.919 -10.972 1.00 14.77 46 ILE C O 1
ATOM 1627 N N . VAL C 1 47 ? 12.797 -2.666 -11.480 1.00 15.15 47 VAL C N 1
ATOM 1628 C CA . VAL C 1 47 ? 13.602 -3.656 -10.773 1.00 16.03 47 VAL C CA 1
ATOM 1629 C C . VAL C 1 47 ? 14.384 -4.411 -11.847 1.00 16.21 47 VAL C C 1
ATOM 1630 O O . VAL C 1 47 ? 13.799 -4.935 -12.801 1.00 15.85 47 VAL C O 1
ATOM 1634 N N . PHE C 1 48 ? 15.704 -4.461 -11.690 1.00 17.27 48 PHE C N 1
ATOM 1635 C CA . PHE C 1 48 ? 16.563 -5.111 -12.672 1.00 19.07 48 PHE C CA 1
ATOM 1636 C C . PHE C 1 48 ? 17.930 -5.481 -12.083 1.00 21.41 48 PHE C C 1
ATOM 1637 O O . PHE C 1 48 ? 18.367 -4.900 -11.092 1.00 21.42 48 PHE C O 1
ATOM 1645 N N . PRO C 1 49 ? 18.628 -6.444 -12.704 1.00 23.44 49 PRO C N 1
ATOM 1646 C CA . PRO C 1 49 ? 19.945 -6.869 -12.223 1.00 25.88 49 PRO C CA 1
ATOM 1647 C C . PRO C 1 49 ? 21.070 -5.990 -12.765 1.00 26.96 49 PRO C C 1
ATOM 1648 O O . PRO C 1 49 ? 20.941 -5.382 -13.830 1.00 26.89 49 PRO C O 1
ATOM 1652 N N . ALA C 1 50 ? 22.169 -5.929 -12.019 1.00 27.72 50 ALA C N 1
ATOM 1653 C CA . ALA C 1 50 ? 23.340 -5.149 -12.398 1.00 27.56 50 ALA C CA 1
ATOM 1654 C C . ALA C 1 50 ? 24.520 -5.605 -11.540 1.00 29.21 50 ALA C C 1
ATOM 1655 O O . ALA C 1 50 ? 24.327 -6.145 -10.453 1.00 27.30 50 ALA C O 1
ATOM 1657 N N . GLU C 1 51 ? 25.736 -5.391 -12.034 1.00 31.15 51 GLU C N 1
ATOM 1658 C CA . GLU C 1 51 ? 26.949 -5.785 -11.312 1.00 33.31 51 GLU C CA 1
ATOM 1659 C C . GLU C 1 51 ? 27.186 -4.997 -10.025 1.00 32.75 51 GLU C C 1
ATOM 1660 O O . GLU C 1 51 ? 27.633 -5.551 -9.020 1.00 32.80 51 GLU C O 1
ATOM 1666 N N . ASN C 1 52 ? 26.896 -3.702 -10.065 1.00 32.44 52 ASN C N 1
ATOM 1667 C CA . ASN C 1 52 ? 27.091 -2.838 -8.908 1.00 32.72 52 ASN C CA 1
ATOM 1668 C C . ASN C 1 52 ? 26.185 -1.619 -8.984 1.00 32.49 52 ASN C C 1
ATOM 1669 O O . ASN C 1 52 ? 25.480 -1.421 -9.969 1.00 32.25 52 ASN C O 1
ATOM 1674 N N . LEU C 1 53 ? 26.221 -0.795 -7.944 1.00 33.21 53 LEU C N 1
ATOM 1675 C CA . LEU C 1 53 ? 25.386 0.396 -7.879 1.00 34.33 53 LEU C CA 1
ATOM 1676 C C . LEU C 1 53 ? 25.701 1.399 -8.985 1.00 34.98 53 LEU C C 1
ATOM 1677 O O . LEU C 1 53 ? 24.795 2.022 -9.543 1.00 34.36 53 LEU C O 1
ATOM 1682 N N . LEU C 1 54 ? 26.982 1.560 -9.301 1.00 35.14 54 LEU C N 1
ATOM 1683 C CA . LEU C 1 54 ? 27.382 2.494 -10.347 1.00 34.44 54 LEU C CA 1
ATOM 1684 C C . LEU C 1 54 ? 26.770 2.096 -11.683 1.00 32.73 54 LEU C C 1
ATOM 1685 O O . LEU C 1 54 ? 26.115 2.902 -12.344 1.00 34.02 54 LEU C O 1
ATOM 1690 N N . GLU C 1 55 ? 26.986 0.848 -12.082 1.00 29.88 55 GLU C N 1
ATOM 1691 C CA . GLU C 1 55 ? 26.439 0.354 -13.336 1.00 28.65 55 GLU C CA 1
ATOM 1692 C C . GLU C 1 55 ? 24.908 0.402 -13.335 1.00 28.44 55 GLU C C 1
ATOM 1693 O O . GLU C 1 55 ? 24.288 0.682 -14.365 1.00 26.96 55 GLU C O 1
ATOM 1699 N N . ALA C 1 56 ? 24.303 0.124 -12.183 1.00 26.94 56 ALA C N 1
ATOM 1700 C CA . ALA C 1 56 ? 22.850 0.149 -12.063 1.00 27.75 56 ALA C CA 1
ATOM 1701 C C . ALA C 1 56 ? 22.364 1.542 -12.432 1.00 28.41 56 ALA C C 1
ATOM 1702 O O . ALA C 1 56 ? 21.378 1.695 -13.153 1.00 28.24 56 ALA C O 1
ATOM 1704 N N . GLU C 1 57 ? 23.072 2.552 -11.934 1.00 28.64 57 GLU C N 1
ATOM 1705 C CA . GLU C 1 57 ? 22.744 3.951 -12.200 1.00 29.72 57 GLU C CA 1
ATOM 1706 C C . GLU C 1 57 ? 22.826 4.262 -13.690 1.00 28.81 57 GLU C C 1
ATOM 1707 O O . GLU C 1 57 ? 21.951 4.925 -14.250 1.00 27.66 57 GLU C O 1
ATOM 1713 N N . GLU C 1 58 ? 23.896 3.789 -14.317 1.00 29.18 58 GLU C N 1
ATOM 1714 C CA . GLU C 1 58 ? 24.111 3.994 -15.741 1.00 30.21 58 GLU C CA 1
ATOM 1715 C C . GLU C 1 58 ? 22.939 3.393 -16.510 1.00 27.38 58 GLU C C 1
ATOM 1716 O O . GLU C 1 58 ? 22.315 4.062 -17.331 1.00 25.31 58 GLU C O 1
ATOM 1722 N N . LYS C 1 59 ? 22.641 2.127 -16.233 1.00 25.86 59 LYS C N 1
ATOM 1723 C CA . LYS C 1 59 ? 21.536 1.433 -16.891 1.00 25.07 59 LYS C CA 1
ATOM 1724 C C . LYS C 1 59 ? 20.196 2.148 -16.689 1.00 23.72 59 LYS C C 1
ATOM 1725 O O . LYS C 1 59 ? 19.404 2.276 -17.621 1.00 23.82 59 LYS C O 1
ATOM 1731 N N . ALA C 1 60 ? 19.946 2.613 -15.471 1.00 22.28 60 ALA C N 1
ATOM 1732 C CA . ALA C 1 60 ? 18.697 3.303 -15.168 1.00 22.60 60 ALA C CA 1
ATOM 1733 C C . ALA C 1 60 ? 18.533 4.562 -16.022 1.00 23.57 60 ALA C C 1
ATOM 1734 O O . ALA C 1 60 ? 17.457 4.815 -16.566 1.00 23.35 60 ALA C O 1
ATOM 1736 N N . LYS C 1 61 ? 19.602 5.345 -16.141 1.00 23.96 61 LYS C N 1
ATOM 1737 C CA . LYS C 1 61 ? 19.560 6.569 -16.932 1.00 26.58 61 LYS C CA 1
ATOM 1738 C C . LYS C 1 61 ? 19.331 6.265 -18.406 1.00 25.44 61 LYS C C 1
ATOM 1739 O O . LYS C 1 61 ? 18.586 6.970 -19.089 1.00 25.79 61 LYS C O 1
ATOM 1745 N N . ALA C 1 62 ? 19.976 5.213 -18.897 1.00 25.24 62 ALA C N 1
ATOM 1746 C CA . ALA C 1 62 ? 19.827 4.828 -20.294 1.00 26.09 62 ALA C CA 1
ATOM 1747 C C . ALA C 1 62 ? 18.374 4.457 -20.581 1.00 25.85 62 ALA C C 1
ATOM 1748 O O . ALA C 1 62 ? 17.828 4.804 -21.629 1.00 24.46 62 ALA C O 1
ATOM 1758 N N . GLY C 1 64 ? 15.769 5.516 -18.894 1.00 25.89 64 GLY C N 1
ATOM 1759 C CA . GLY C 1 64 ? 14.964 6.721 -18.796 1.00 26.60 64 GLY C CA 1
ATOM 1760 C C . GLY C 1 64 ? 15.003 7.501 -20.100 1.00 26.93 64 GLY C C 1
ATOM 1761 O O . GLY C 1 64 ? 13.970 7.960 -20.589 1.00 26.64 64 GLY C O 1
ATOM 1762 N N . ALA C 1 65 ? 16.197 7.635 -20.673 1.00 26.45 65 ALA C N 1
ATOM 1763 C CA . ALA C 1 65 ? 16.375 8.362 -21.928 1.00 26.38 65 ALA C CA 1
ATOM 1764 C C . ALA C 1 65 ? 15.656 7.691 -23.095 1.00 27.15 65 ALA C C 1
ATOM 1765 O O . ALA C 1 65 ? 15.255 8.355 -24.051 1.00 27.40 65 ALA C O 1
ATOM 1767 N N . LEU C 1 66 ? 15.498 6.376 -23.014 1.00 26.18 66 LEU C N 1
ATOM 1768 C CA . LEU C 1 66 ? 14.829 5.621 -24.066 1.00 25.86 66 LEU C CA 1
ATOM 1769 C C . LEU C 1 66 ? 13.309 5.732 -24.000 1.00 26.55 66 LEU C C 1
ATOM 1770 O O . LEU C 1 66 ? 12.634 5.743 -25.030 1.00 25.92 66 LEU C O 1
ATOM 1775 N N . LEU C 1 67 ? 12.773 5.814 -22.786 1.00 25.55 67 LEU C N 1
ATOM 1776 C CA . LEU C 1 67 ? 11.331 5.887 -22.594 1.00 26.03 67 LEU C CA 1
ATOM 1777 C C . LEU C 1 67 ? 10.756 7.300 -22.644 1.00 27.28 67 LEU C C 1
ATOM 1778 O O . LEU C 1 67 ? 9.554 7.480 -22.852 1.00 28.10 67 LEU C O 1
ATOM 1783 N N . ALA C 1 68 ? 11.614 8.299 -22.465 1.00 27.64 68 ALA C N 1
ATOM 1784 C CA . ALA C 1 68 ? 11.174 9.692 -22.479 1.00 29.62 68 ALA C CA 1
ATOM 1785 C C . ALA C 1 68 ? 11.158 10.294 -23.883 1.00 32.13 68 ALA C C 1
ATOM 1786 O O . ALA C 1 68 ? 12.098 10.108 -24.660 1.00 30.88 68 ALA C O 1
ATOM 1788 N N . ASN C 1 69 ? 10.082 11.011 -24.198 1.00 34.77 69 ASN C N 1
ATOM 1789 C CA . ASN C 1 69 ? 9.932 11.676 -25.492 1.00 36.46 69 ASN C CA 1
ATOM 1790 C C . ASN C 1 69 ? 10.671 13.008 -25.345 1.00 37.88 69 ASN C C 1
ATOM 1791 O O . ASN C 1 69 ? 10.111 13.982 -24.842 1.00 37.70 69 ASN C O 1
ATOM 1796 N N . PRO C 1 70 ? 11.939 13.060 -25.798 1.00 38.13 70 PRO C N 1
ATOM 1797 C CA . PRO C 1 70 ? 12.859 14.204 -25.760 1.00 38.99 70 PRO C CA 1
ATOM 1798 C C . PRO C 1 70 ? 12.367 15.565 -26.240 1.00 39.80 70 PRO C C 1
ATOM 1799 O O . PRO C 1 70 ? 13.022 16.574 -25.996 1.00 40.10 70 PRO C O 1
ATOM 1803 N N . VAL C 1 71 ? 11.227 15.604 -26.917 1.00 40.88 71 VAL C N 1
ATOM 1804 C CA . VAL C 1 71 ? 10.713 16.875 -27.411 1.00 42.29 71 VAL C CA 1
ATOM 1805 C C . VAL C 1 71 ? 9.562 17.393 -26.555 1.00 42.67 71 VAL C C 1
ATOM 1806 O O . VAL C 1 71 ? 8.957 18.419 -26.861 1.00 43.35 71 VAL C O 1
ATOM 1818 N N . GLU C 1 73 ? 9.440 15.965 -22.882 1.00 33.23 73 GLU C N 1
ATOM 1819 C CA . GLU C 1 73 ? 9.731 15.561 -21.517 1.00 29.72 73 GLU C CA 1
ATOM 1820 C C . GLU C 1 73 ? 11.199 15.582 -21.144 1.00 29.61 73 GLU C C 1
ATOM 1821 O O . GLU C 1 73 ? 12.082 15.781 -21.981 1.00 30.35 73 GLU C O 1
ATOM 1827 N N . VAL C 1 74 ? 11.430 15.362 -19.858 1.00 27.81 74 VAL C N 1
ATOM 1828 C CA . VAL C 1 74 ? 12.757 15.275 -19.280 1.00 27.69 74 VAL C CA 1
ATOM 1829 C C . VAL C 1 74 ? 12.600 14.168 -18.248 1.00 26.82 74 VAL C C 1
ATOM 1830 O O . VAL C 1 74 ? 11.522 13.994 -17.683 1.00 26.54 74 VAL C O 1
ATOM 1834 N N . TYR C 1 75 ? 13.657 13.404 -18.015 1.00 26.34 75 TYR C N 1
ATOM 1835 C CA . TYR C 1 75 ? 13.580 12.323 -17.046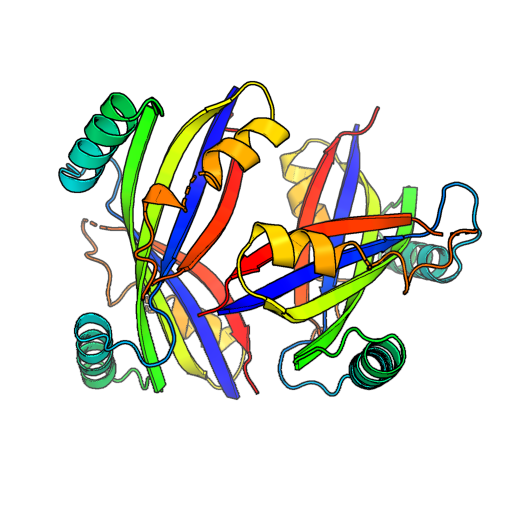 1.00 26.55 75 TYR C CA 1
ATOM 1836 C C . TYR C 1 75 ? 14.619 12.550 -15.972 1.00 26.63 75 TYR C C 1
ATOM 1837 O O . TYR C 1 75 ? 15.636 13.206 -16.210 1.00 25.96 75 TYR C O 1
ATOM 1846 N N . ALA C 1 76 ? 14.359 12.007 -14.789 1.00 23.80 76 ALA C N 1
ATOM 1847 C CA . ALA C 1 76 ? 15.284 12.134 -13.681 1.00 23.69 76 ALA C CA 1
ATOM 1848 C C . ALA C 1 76 ? 15.284 10.851 -12.863 1.00 23.47 76 ALA C C 1
ATOM 1849 O O . ALA C 1 76 ? 14.238 10.213 -12.691 1.00 19.04 76 ALA C O 1
ATOM 1851 N N . LEU C 1 77 ? 16.463 10.466 -12.380 1.00 23.64 77 LEU C N 1
ATOM 1852 C CA . LEU C 1 77 ? 16.593 9.276 -11.546 1.00 24.32 77 LEU C CA 1
ATOM 1853 C C . LEU C 1 77 ? 16.437 9.788 -10.123 1.00 25.96 77 LEU C C 1
ATOM 1854 O O . LEU C 1 77 ? 17.397 10.255 -9.511 1.00 26.78 77 LEU C O 1
ATOM 1859 N N . GLU C 1 78 ? 15.215 9.703 -9.609 1.00 25.27 78 GLU C N 1
ATOM 1860 C CA . GLU C 1 78 ? 14.889 10.192 -8.274 1.00 24.37 78 GLU C CA 1
ATOM 1861 C C . GLU C 1 78 ? 15.416 9.330 -7.130 1.00 24.31 78 GLU C C 1
ATOM 1862 O O . GLU C 1 78 ? 15.681 9.836 -6.040 1.00 24.65 78 GLU C O 1
ATOM 1868 N N . ALA C 1 79 ? 15.566 8.032 -7.369 1.00 21.87 79 ALA C N 1
ATOM 1869 C CA . ALA C 1 79 ? 16.046 7.134 -6.328 1.00 21.71 79 ALA C CA 1
ATOM 1870 C C . ALA C 1 79 ? 16.562 5.834 -6.919 1.00 22.63 79 ALA C C 1
ATOM 1871 O O . ALA C 1 79 ? 16.081 5.376 -7.959 1.00 20.88 79 ALA C O 1
ATOM 1873 N N . LEU C 1 80 ? 17.536 5.242 -6.234 1.00 20.80 80 LEU C N 1
ATOM 1874 C CA . LEU C 1 80 ? 18.154 3.996 -6.669 1.00 22.25 80 LEU C CA 1
ATOM 1875 C C . LEU C 1 80 ? 18.710 3.261 -5.458 1.00 22.05 80 LEU C C 1
ATOM 1876 O O . LEU C 1 80 ? 19.463 3.838 -4.677 1.00 21.35 80 LEU C O 1
ATOM 1881 N N . LYS C 1 81 ? 18.348 1.989 -5.310 1.00 21.91 81 LYS C N 1
ATOM 1882 C CA . LYS C 1 81 ? 18.815 1.198 -4.176 1.00 23.26 81 LYS C CA 1
ATOM 1883 C C . LYS C 1 81 ? 18.881 -0.295 -4.482 1.00 23.18 81 LYS C C 1
ATOM 1884 O O . LYS C 1 81 ? 18.170 -0.799 -5.356 1.00 22.57 81 LYS C O 1
ATOM 1890 N N . GLU C 1 82 ? 19.742 -1.000 -3.758 1.00 21.54 82 GLU C N 1
ATOM 1891 C CA . GLU C 1 82 ? 19.879 -2.436 -3.935 1.00 21.19 82 GLU C CA 1
ATOM 1892 C C . GLU C 1 82 ? 18.776 -3.110 -3.123 1.00 20.18 82 GLU C C 1
ATOM 1893 O O . GLU C 1 82 ? 18.503 -2.717 -1.991 1.00 21.52 82 GLU C O 1
ATOM 1899 N N . LEU C 1 83 ? 18.145 -4.124 -3.701 1.00 19.98 83 LEU C N 1
ATOM 1900 C CA . LEU C 1 83 ? 17.072 -4.839 -3.015 1.00 22.86 83 LEU C CA 1
ATOM 1901 C C . LEU C 1 83 ? 17.591 -6.072 -2.280 1.00 23.40 83 LEU C C 1
ATOM 1902 O O . LEU C 1 83 ? 18.609 -6.651 -2.660 1.00 24.12 83 LEU C O 1
ATOM 1907 N N . PRO C 1 84 ? 16.890 -6.488 -1.214 1.00 25.23 84 PRO C N 1
ATOM 1908 C CA . PRO C 1 84 ? 17.271 -7.659 -0.417 1.00 26.95 84 PRO C CA 1
ATOM 1909 C C . PRO C 1 84 ? 17.237 -8.925 -1.266 1.00 28.89 84 PRO C C 1
ATOM 1910 O O . PRO C 1 84 ? 16.440 -8.950 -2.223 1.00 30.74 84 PRO C O 1
ATOM 1915 N N . PRO D 1 2 ? 24.185 23.428 7.225 1.00 25.64 2 PRO D N 1
ATOM 1916 C CA . PRO D 1 2 ? 23.067 22.998 8.094 1.00 23.37 2 PRO D CA 1
ATOM 1917 C C . PRO D 1 2 ? 23.309 21.609 8.670 1.00 24.55 2 PRO D C 1
ATOM 1918 O O . PRO D 1 2 ? 24.268 20.930 8.297 1.00 21.90 2 PRO D O 1
ATOM 1922 N N . ARG D 1 3 ? 22.437 21.197 9.588 1.00 23.35 3 ARG D N 1
ATOM 1923 C CA . ARG D 1 3 ? 22.533 19.879 10.200 1.00 23.32 3 ARG D CA 1
ATOM 1924 C C . ARG D 1 3 ? 21.449 18.983 9.632 1.00 22.06 3 ARG D C 1
ATOM 1925 O O . ARG D 1 3 ? 20.317 19.426 9.419 1.00 22.46 3 ARG D O 1
ATOM 1933 N N . TYR D 1 4 ? 21.802 17.723 9.390 1.00 18.66 4 TYR D N 1
ATOM 1934 C CA . TYR D 1 4 ? 20.865 16.751 8.844 1.00 18.69 4 TYR D CA 1
ATOM 1935 C C . TYR D 1 4 ? 20.847 15.473 9.674 1.00 17.82 4 TYR D C 1
ATOM 1936 O O . TYR D 1 4 ? 21.815 15.151 10.366 1.00 18.47 4 TYR D O 1
ATOM 1945 N N . GLN D 1 5 ? 19.732 14.759 9.611 1.00 17.51 5 GLN D N 1
ATOM 1946 C CA . GLN D 1 5 ? 19.607 13.481 10.294 1.00 17.73 5 GLN D CA 1
ATOM 1947 C C . GLN D 1 5 ? 19.212 12.465 9.236 1.00 18.22 5 GLN D C 1
ATOM 1948 O O . GLN D 1 5 ? 18.197 12.621 8.555 1.00 19.18 5 GLN D O 1
ATOM 1954 N N . ALA D 1 6 ? 20.022 11.429 9.097 1.00 16.57 6 ALA D N 1
ATOM 1955 C CA . ALA D 1 6 ? 19.758 10.381 8.129 1.00 15.76 6 ALA D CA 1
ATOM 1956 C C . ALA D 1 6 ? 19.298 9.131 8.864 1.00 16.03 6 ALA D C 1
ATOM 1957 O O . ALA D 1 6 ? 19.841 8.784 9.916 1.00 16.33 6 ALA D O 1
ATOM 1959 N N . THR D 1 7 ? 18.282 8.471 8.325 1.00 15.19 7 THR D N 1
ATOM 1960 C CA . THR D 1 7 ? 17.790 7.232 8.913 1.00 15.96 7 THR D CA 1
ATOM 1961 C C . THR D 1 7 ? 18.165 6.140 7.923 1.00 15.81 7 THR D C 1
ATOM 1962 O O . THR D 1 7 ? 17.601 6.069 6.828 1.00 16.38 7 THR D O 1
ATOM 1966 N N . LEU D 1 8 ? 19.128 5.304 8.299 1.00 13.05 8 LEU D N 1
ATOM 1967 C CA . LEU D 1 8 ? 19.581 4.228 7.422 1.00 13.00 8 LEU D CA 1
ATOM 1968 C C . LEU D 1 8 ? 19.178 2.864 7.938 1.00 14.86 8 LEU D C 1
ATOM 1969 O O . LEU D 1 8 ? 19.288 2.582 9.136 1.00 13.69 8 LEU D O 1
ATOM 1974 N N . LEU D 1 9 ? 18.728 2.019 7.019 1.00 13.55 9 LEU D N 1
ATOM 1975 C CA . LEU D 1 9 ? 18.313 0.673 7.356 1.00 13.85 9 LEU D CA 1
ATOM 1976 C C . LEU D 1 9 ? 19.284 -0.316 6.730 1.00 13.75 9 LEU D C 1
ATOM 1977 O O . LEU D 1 9 ? 19.499 -0.303 5.522 1.00 14.80 9 LEU D O 1
ATOM 1982 N N . ILE D 1 10 ? 19.889 -1.158 7.559 1.00 14.08 10 ILE D N 1
ATOM 1983 C CA . ILE D 1 10 ? 20.809 -2.173 7.066 1.00 14.64 10 ILE D CA 1
ATOM 1984 C C . ILE D 1 10 ? 20.047 -3.472 7.274 1.00 15.87 10 ILE D C 1
ATOM 1985 O O . ILE D 1 10 ? 19.855 -3.907 8.410 1.00 14.48 10 ILE D O 1
ATOM 1990 N N . GLU D 1 11 ? 19.588 -4.077 6.180 1.00 16.61 11 GLU D N 1
ATOM 1991 C CA . GLU D 1 11 ? 18.818 -5.308 6.282 1.00 17.13 11 GLU D CA 1
ATOM 1992 C C . GLU D 1 11 ? 19.477 -6.496 5.593 1.00 16.84 11 GLU D C 1
ATOM 1993 O O . GLU D 1 11 ? 20.353 -6.334 4.744 1.00 14.15 11 GLU D O 1
ATOM 1999 N N . LEU D 1 12 ? 19.045 -7.693 5.979 1.00 16.87 12 LEU D N 1
ATOM 2000 C CA . LEU D 1 12 ? 19.593 -8.933 5.442 1.00 18.10 12 LEU D CA 1
ATOM 2001 C C . LEU D 1 12 ? 19.008 -9.312 4.083 1.00 20.06 12 LEU D C 1
ATOM 2002 O O . LEU D 1 12 ? 17.798 -9.260 3.876 1.00 19.67 12 LEU D O 1
ATOM 2007 N N . LYS D 1 13 ? 19.879 -9.695 3.159 1.00 21.26 13 LYS D N 1
ATOM 2008 C CA . LYS D 1 13 ? 19.440 -10.100 1.835 1.00 22.92 13 LYS D CA 1
ATOM 2009 C C . LYS D 1 13 ? 18.657 -11.400 1.945 1.00 23.12 13 LYS D C 1
ATOM 2010 O O . LYS D 1 13 ? 18.819 -12.156 2.901 1.00 19.90 13 LYS D O 1
ATOM 2016 N N . LYS D 1 14 ? 17.804 -11.647 0.959 1.00 24.42 14 LYS D N 1
ATOM 2017 C CA . LYS D 1 14 ? 16.979 -12.845 0.924 1.00 26.44 14 LYS D CA 1
ATOM 2018 C C . LYS D 1 14 ? 17.835 -14.104 0.996 1.00 25.59 14 LYS D C 1
ATOM 2019 O O . LYS D 1 14 ? 18.901 -14.172 0.389 1.00 26.63 14 LYS D O 1
ATOM 2025 N N . GLY D 1 15 ? 17.372 -15.101 1.742 1.00 24.79 15 GLY D N 1
ATOM 2026 C CA . GLY D 1 15 ? 18.130 -16.336 1.847 1.00 23.53 15 GLY D CA 1
ATOM 2027 C C . GLY D 1 15 ? 19.156 -16.342 2.969 1.00 22.54 15 GLY D C 1
ATOM 2028 O O . GLY D 1 15 ? 19.577 -17.407 3.423 1.00 23.82 15 GLY D O 1
ATOM 2029 N N . ILE D 1 16 ? 19.576 -15.162 3.414 1.00 20.11 16 ILE D N 1
ATOM 2030 C CA . ILE D 1 16 ? 20.543 -15.080 4.499 1.00 17.91 16 ILE D CA 1
ATOM 2031 C C . ILE D 1 16 ? 19.769 -15.387 5.773 1.00 18.26 16 ILE D C 1
ATOM 2032 O O . ILE D 1 16 ? 18.700 -14.825 5.999 1.00 16.74 16 ILE D O 1
ATOM 2037 N N . LEU D 1 17 ? 20.295 -16.287 6.597 1.00 17.98 17 LEU D N 1
ATOM 2038 C CA . LEU D 1 17 ? 19.609 -16.659 7.833 1.00 19.87 17 LEU D CA 1
ATOM 2039 C C . LEU D 1 17 ? 19.469 -15.502 8.822 1.00 20.42 17 LEU D C 1
ATOM 2040 O O . LEU D 1 17 ? 20.367 -14.675 8.960 1.00 20.73 17 LEU D O 1
ATOM 2045 N N . ASP D 1 18 ? 18.334 -15.462 9.515 1.00 20.08 18 ASP D N 1
ATOM 2046 C CA . ASP D 1 18 ? 18.049 -14.403 10.482 1.00 19.43 18 ASP D CA 1
ATOM 2047 C C . ASP D 1 18 ? 17.572 -14.979 11.816 1.00 18.95 18 ASP D C 1
ATOM 2048 O O . ASP D 1 18 ? 16.385 -14.932 12.144 1.00 18.10 18 ASP D O 1
ATOM 2053 N N . PRO D 1 19 ? 18.497 -15.544 12.602 1.00 18.93 19 PRO D N 1
ATOM 2054 C CA . PRO D 1 19 ? 18.110 -16.116 13.895 1.00 18.42 19 PRO D CA 1
ATOM 2055 C C . PRO D 1 19 ? 17.389 -15.141 14.824 1.00 17.10 19 PRO D C 1
ATOM 2056 O O . PRO D 1 19 ? 16.522 -15.549 15.598 1.00 16.32 19 PRO D O 1
ATOM 2060 N N . GLN D 1 20 ? 17.741 -13.860 14.758 1.00 16.34 20 GLN D N 1
ATOM 2061 C CA . GLN D 1 20 ? 17.086 -12.867 15.608 1.00 16.00 20 GLN D CA 1
ATOM 2062 C C . GLN D 1 20 ? 15.629 -12.729 15.198 1.00 14.71 20 GLN D C 1
ATOM 2063 O O . GLN D 1 20 ? 14.746 -12.622 16.041 1.00 14.16 20 GLN D O 1
ATOM 2069 N N . GLY D 1 21 ? 15.390 -12.715 13.891 1.00 15.94 21 GLY D N 1
ATOM 2070 C CA . GLY D 1 21 ? 14.036 -12.599 13.393 1.00 13.61 21 GLY D CA 1
ATOM 2071 C C . GLY D 1 21 ? 13.215 -13.833 13.736 1.00 13.86 21 GLY D C 1
ATOM 2072 O O . GLY D 1 21 ? 12.071 -13.725 14.193 1.00 11.63 21 GLY D O 1
ATOM 2073 N N . ARG D 1 22 ? 13.797 -15.010 13.530 1.00 12.34 22 ARG D N 1
ATOM 2074 C CA . ARG D 1 22 ? 13.091 -16.250 13.826 1.00 15.15 22 ARG D CA 1
ATOM 2075 C C . ARG D 1 22 ? 12.631 -16.269 15.279 1.00 14.57 22 ARG D C 1
ATOM 2076 O O . ARG D 1 22 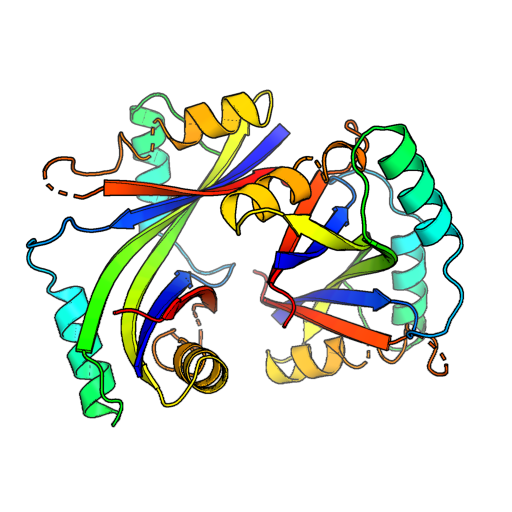? 11.567 -16.803 15.587 1.00 14.89 22 ARG D O 1
ATOM 2084 N N . ALA D 1 23 ? 13.428 -15.669 16.159 1.00 15.35 23 ALA D N 1
ATOM 2085 C CA . ALA D 1 23 ? 13.112 -15.612 17.581 1.00 17.80 23 ALA D CA 1
ATOM 2086 C C . ALA D 1 23 ? 11.966 -14.639 17.870 1.00 18.21 23 ALA D C 1
ATOM 2087 O O . ALA D 1 23 ? 11.082 -14.932 18.675 1.00 18.95 23 ALA D O 1
ATOM 2089 N N . VAL D 1 24 ? 11.980 -13.476 17.225 1.00 16.99 24 VAL D N 1
ATOM 2090 C CA . VAL D 1 24 ? 10.901 -12.514 17.434 1.00 15.49 24 VAL D CA 1
ATOM 2091 C C . VAL D 1 24 ? 9.585 -13.162 17.000 1.00 15.83 24 VAL D C 1
ATOM 2092 O O . VAL D 1 24 ? 8.546 -12.958 17.629 1.00 14.02 24 VAL D O 1
ATOM 2096 N N . GLU D 1 25 ? 9.630 -13.938 15.919 1.00 14.86 25 GLU D N 1
ATOM 2097 C CA . GLU D 1 25 ? 8.432 -14.622 15.441 1.00 16.40 25 GLU D CA 1
ATOM 2098 C C . GLU D 1 25 ? 7.872 -15.463 16.580 1.00 18.32 25 GLU D C 1
ATOM 2099 O O . GLU D 1 25 ? 6.674 -15.421 16.866 1.00 18.01 25 GLU D O 1
ATOM 2105 N N . GLY D 1 26 ? 8.750 -16.214 17.239 1.00 18.88 26 GLY D N 1
ATOM 2106 C CA . GLY D 1 26 ? 8.317 -17.048 18.346 1.00 20.08 26 GLY D CA 1
ATOM 2107 C C . GLY D 1 26 ? 7.673 -16.225 19.448 1.00 21.65 26 GLY D C 1
ATOM 2108 O O . GLY D 1 26 ? 6.634 -16.605 19.989 1.00 22.11 26 GLY D O 1
ATOM 2109 N N . VAL D 1 27 ? 8.293 -15.094 19.776 1.00 21.01 27 VAL D N 1
ATOM 2110 C CA . VAL D 1 27 ? 7.786 -14.203 20.813 1.00 21.50 27 VAL D CA 1
ATOM 2111 C C . VAL D 1 27 ? 6.389 -13.689 20.484 1.00 22.17 27 VAL D C 1
ATOM 2112 O O . VAL D 1 27 ? 5.487 -13.723 21.327 1.00 21.88 27 VAL D O 1
ATOM 2116 N N . LEU D 1 28 ? 6.213 -13.198 19.261 1.00 20.88 28 LEU D N 1
ATOM 2117 C CA . LEU D 1 28 ? 4.917 -12.685 18.848 1.00 20.76 28 LEU D CA 1
ATOM 2118 C C . LEU D 1 28 ? 3.892 -13.804 18.812 1.00 22.40 28 LEU D C 1
ATOM 2119 O O . LEU D 1 28 ? 2.760 -13.624 19.259 1.00 20.79 28 LEU D O 1
ATOM 2124 N N . LYS D 1 29 ? 4.289 -14.962 18.288 1.00 23.43 29 LYS D N 1
ATOM 2125 C CA . LYS D 1 29 ? 3.385 -16.102 18.216 1.00 24.80 29 LYS D CA 1
ATOM 2126 C C . LYS D 1 29 ? 2.929 -16.508 19.615 1.00 27.99 29 LYS D C 1
ATOM 2127 O O . LYS D 1 29 ? 1.774 -16.905 19.809 1.00 29.63 29 LYS D O 1
ATOM 2133 N N . ASP D 1 30 ? 3.826 -16.407 20.592 1.00 27.46 30 ASP D N 1
ATOM 2134 C CA . ASP D 1 30 ? 3.465 -16.749 21.960 1.00 30.65 30 ASP D CA 1
ATOM 2135 C C . ASP D 1 30 ? 2.505 -15.711 22.535 1.00 31.33 30 ASP D C 1
ATOM 2136 O O . ASP D 1 30 ? 1.806 -15.977 23.509 1.00 33.92 30 ASP D O 1
ATOM 2141 N N . LEU D 1 31 ? 2.472 -14.528 21.933 1.00 31.99 31 LEU D N 1
ATOM 2142 C CA . LEU D 1 31 ? 1.607 -13.454 22.412 1.00 32.17 31 LEU D CA 1
ATOM 2143 C C . LEU D 1 31 ? 0.332 -13.285 21.592 1.00 32.52 31 LEU D C 1
ATOM 2144 O O . LEU D 1 31 ? -0.205 -12.180 21.483 1.00 32.11 31 LEU D O 1
ATOM 2149 N N . GLY D 1 32 ? -0.143 -14.381 21.012 1.00 31.84 32 GLY D N 1
ATOM 2150 C CA . GLY D 1 32 ? -1.359 -14.338 20.219 1.00 30.85 32 GLY D CA 1
ATOM 2151 C C . GLY D 1 32 ? -1.315 -13.444 18.995 1.00 30.38 32 GLY D C 1
ATOM 2152 O O . GLY D 1 32 ? -2.361 -13.063 18.470 1.00 29.87 32 GLY D O 1
ATOM 2153 N N . HIS D 1 33 ? -0.117 -13.100 18.533 1.00 27.96 33 HIS D N 1
ATOM 2154 C CA . HIS D 1 33 ? 0.007 -12.255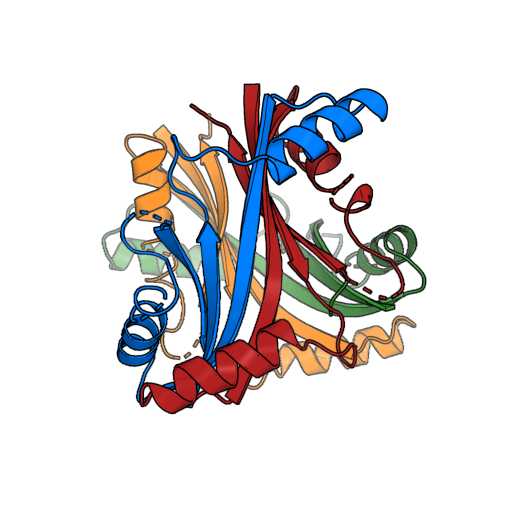 17.352 1.00 26.39 33 HIS D CA 1
ATOM 2155 C C . HIS D 1 33 ? 0.577 -13.028 16.173 1.00 25.18 33 HIS D C 1
ATOM 2156 O O . HIS D 1 33 ? 1.794 -13.105 15.990 1.00 23.27 33 HIS D O 1
ATOM 2163 N N . PRO D 1 34 ? -0.306 -13.622 15.359 1.00 24.35 34 PRO D N 1
ATOM 2164 C CA . PRO D 1 34 ? 0.112 -14.397 14.189 1.00 23.74 34 PRO D CA 1
ATOM 2165 C C . PRO D 1 34 ? 1.002 -13.574 13.263 1.00 22.93 34 PRO D C 1
ATOM 2166 O O . PRO D 1 34 ? 0.648 -12.459 12.882 1.00 21.54 34 PRO D O 1
ATOM 2170 N N . VAL D 1 35 ? 2.163 -14.118 12.918 1.00 20.61 35 VAL D N 1
ATOM 2171 C CA . VAL D 1 35 ? 3.070 -13.433 12.012 1.00 20.49 35 VAL D CA 1
ATOM 2172 C C . VAL D 1 35 ? 3.624 -14.403 10.995 1.00 19.03 35 VAL D C 1
ATOM 2173 O O . VAL D 1 35 ? 3.972 -15.538 11.313 1.00 18.24 35 VAL D O 1
ATOM 2177 N N . GLU D 1 36 ? 3.697 -13.942 9.759 1.00 16.61 36 GLU D N 1
ATOM 2178 C CA . GLU D 1 36 ? 4.218 -14.752 8.687 1.00 15.83 36 GLU D CA 1
ATOM 2179 C C . GLU D 1 36 ? 5.744 -14.698 8.709 1.00 14.97 36 GLU D C 1
ATOM 2180 O O . GLU D 1 36 ? 6.412 -15.717 8.542 1.00 12.35 36 GLU D O 1
ATOM 2186 N N . GLU D 1 37 ? 6.293 -13.510 8.949 1.00 14.06 37 GLU D N 1
ATOM 2187 C CA . GLU D 1 37 ? 7.739 -13.348 8.975 1.00 15.23 37 GLU D CA 1
ATOM 2188 C C . GLU D 1 37 ? 8.193 -12.088 9.703 1.00 15.25 37 GLU D C 1
ATOM 2189 O O . GLU D 1 37 ? 7.475 -11.091 9.750 1.00 11.88 37 GLU D O 1
ATOM 2195 N N . VAL D 1 38 ? 9.390 -12.156 10.278 1.00 14.89 38 VAL D N 1
ATOM 2196 C CA . VAL D 1 38 ? 9.996 -11.023 10.958 1.00 14.01 38 VAL D CA 1
ATOM 2197 C C . VAL D 1 38 ? 11.463 -11.012 10.548 1.00 13.80 38 VAL D C 1
ATOM 2198 O O . VAL D 1 38 ? 12.202 -11.962 10.824 1.00 10.22 38 VAL D O 1
ATOM 2202 N N . ARG D 1 39 ? 11.877 -9.956 9.859 1.00 15.03 39 ARG D N 1
ATOM 2203 C CA . ARG D 1 39 ? 13.267 -9.832 9.448 1.00 14.36 39 ARG D CA 1
ATOM 2204 C C . ARG D 1 39 ? 13.854 -8.695 10.270 1.00 15.29 39 ARG D C 1
ATOM 2205 O O . ARG D 1 39 ? 13.356 -7.564 10.234 1.00 14.36 39 ARG D O 1
ATOM 2213 N N . VAL D 1 40 ? 14.898 -9.010 11.032 1.00 14.40 40 VAL D N 1
ATOM 2214 C CA . VAL D 1 40 ? 15.558 -8.021 11.876 1.00 13.05 40 VAL D CA 1
ATOM 2215 C C . VAL D 1 40 ? 16.780 -7.412 11.203 1.00 13.70 40 VAL D C 1
ATOM 2216 O O . VAL D 1 40 ? 17.691 -8.117 10.764 1.00 13.68 40 VAL D O 1
ATOM 2220 N N . GLY D 1 41 ? 16.781 -6.087 11.123 1.00 14.56 41 GLY D N 1
ATOM 2221 C CA . GLY D 1 41 ? 17.896 -5.377 10.530 1.00 15.01 41 GLY D CA 1
ATOM 2222 C C . GLY D 1 41 ? 18.352 -4.316 11.514 1.00 15.82 41 GLY D C 1
ATOM 2223 O O . GLY D 1 41 ? 17.869 -4.266 12.646 1.00 16.23 41 GLY D O 1
ATOM 2224 N N . LYS D 1 42 ? 19.288 -3.474 11.090 1.00 15.69 42 LYS D N 1
ATOM 2225 C CA . LYS D 1 42 ? 19.791 -2.405 11.934 1.00 14.06 42 LYS D CA 1
ATOM 2226 C C . LYS D 1 42 ? 19.323 -1.065 11.389 1.00 14.25 42 LYS D C 1
ATOM 2227 O O . LYS D 1 42 ? 19.246 -0.873 10.178 1.00 13.82 42 LYS D O 1
ATOM 2233 N N . VAL D 1 43 ? 18.984 -0.145 12.283 1.00 13.24 43 VAL D N 1
ATOM 2234 C CA . VAL D 1 43 ? 18.589 1.190 11.859 1.00 14.17 43 VAL D CA 1
ATOM 2235 C C . VAL D 1 43 ? 19.550 2.134 12.557 1.00 14.29 43 VAL D C 1
ATOM 2236 O O . VAL D 1 43 ? 19.775 2.012 13.761 1.00 15.71 43 VAL D O 1
ATOM 2240 N N . LEU D 1 44 ? 20.159 3.039 11.799 1.00 15.33 44 LEU D N 1
ATOM 2241 C CA . LEU D 1 44 ? 21.073 4.006 12.391 1.00 14.68 44 LEU D CA 1
ATOM 2242 C C . LEU D 1 44 ? 20.605 5.430 12.137 1.00 15.22 44 LEU D C 1
ATOM 2243 O O . LEU D 1 44 ? 20.435 5.837 10.992 1.00 16.40 44 LEU D O 1
ATOM 2248 N N . GLU D 1 45 ? 20.378 6.173 13.216 1.00 14.46 45 GLU D N 1
ATOM 2249 C CA . GLU D 1 45 ? 19.972 7.567 13.121 1.00 14.98 45 GLU D CA 1
ATOM 2250 C C . GLU D 1 45 ? 21.276 8.358 13.229 1.00 14.11 45 GLU D C 1
ATOM 2251 O O . GLU D 1 45 ? 21.882 8.425 14.301 1.00 13.84 45 GLU D O 1
ATOM 2257 N N . ILE D 1 46 ? 21.718 8.936 12.119 1.00 13.11 46 ILE D N 1
ATOM 2258 C CA . ILE D 1 46 ? 22.962 9.698 12.101 1.00 15.18 46 ILE D CA 1
ATOM 2259 C C . ILE D 1 46 ? 22.752 11.191 11.874 1.00 16.31 46 ILE D C 1
ATOM 2260 O O . ILE D 1 46 ? 22.161 11.613 10.877 1.00 16.95 46 ILE D O 1
ATOM 2265 N N . VAL D 1 47 ? 23.246 11.987 12.811 1.00 17.30 47 VAL D N 1
ATOM 2266 C CA . VAL D 1 47 ? 23.137 13.434 12.715 1.00 16.13 47 VAL D CA 1
ATOM 2267 C C . VAL D 1 47 ? 24.510 13.933 12.307 1.00 16.65 47 VAL D C 1
ATOM 2268 O O . VAL D 1 47 ? 25.513 13.608 12.942 1.00 16.29 47 VAL D O 1
ATOM 2272 N N . PHE D 1 48 ? 24.551 14.713 11.232 1.00 17.67 48 PHE D N 1
ATOM 2273 C CA . PHE D 1 48 ? 25.808 15.222 10.709 1.00 18.95 48 PHE D CA 1
ATOM 2274 C C . PHE D 1 48 ? 25.581 16.497 9.906 1.00 18.90 48 PHE D C 1
ATOM 2275 O O . PHE D 1 48 ? 24.467 16.779 9.463 1.00 19.58 48 PHE D O 1
ATOM 2283 N N . PRO D 1 49 ? 26.644 17.286 9.712 1.00 20.14 49 PRO D N 1
ATOM 2284 C CA . PRO D 1 49 ? 26.540 18.533 8.949 1.00 20.83 49 PRO D CA 1
ATOM 2285 C C . PRO D 1 49 ? 26.807 18.306 7.461 1.00 21.13 49 PRO D C 1
ATOM 2286 O O . PRO D 1 49 ? 27.456 17.333 7.076 1.00 20.86 49 PRO D O 1
ATOM 2290 N N . ALA D 1 50 ? 26.290 19.203 6.631 1.00 19.78 50 ALA D N 1
ATOM 2291 C CA . ALA D 1 50 ? 26.477 19.122 5.190 1.00 21.56 50 ALA D CA 1
ATOM 2292 C C . ALA D 1 50 ? 26.158 20.494 4.616 1.00 21.92 50 ALA D C 1
ATOM 2293 O O . ALA D 1 50 ? 25.315 21.203 5.155 1.00 23.39 50 ALA D O 1
ATOM 2295 N N . GLU D 1 51 ? 26.828 20.870 3.531 1.00 23.67 51 GLU D N 1
ATOM 2296 C CA . GLU D 1 51 ? 26.592 22.174 2.922 1.00 24.61 51 GLU D CA 1
ATOM 2297 C C . GLU D 1 51 ? 25.154 22.332 2.446 1.00 24.78 51 GLU D C 1
ATOM 2298 O O . GLU D 1 51 ? 24.555 23.396 2.604 1.00 23.45 51 GLU D O 1
ATOM 2304 N N . ASN D 1 52 ? 24.598 21.273 1.866 1.00 23.55 52 ASN D N 1
ATOM 2305 C CA . ASN D 1 52 ? 23.224 21.320 1.375 1.00 22.70 52 ASN D CA 1
ATOM 2306 C C . ASN D 1 52 ? 22.625 19.923 1.282 1.00 23.35 52 ASN D C 1
ATOM 2307 O O . ASN D 1 52 ? 23.300 18.927 1.549 1.00 20.83 52 ASN D O 1
ATOM 2312 N N . LEU D 1 53 ? 21.358 19.856 0.890 1.00 23.41 53 LEU D N 1
ATOM 2313 C CA . LEU D 1 53 ? 20.652 18.582 0.783 1.00 25.07 53 LEU D CA 1
ATOM 2314 C C . LEU D 1 53 ? 21.327 17.581 -0.147 1.00 24.47 53 LEU D C 1
ATOM 2315 O O . LEU D 1 53 ? 21.326 16.377 0.123 1.00 24.06 53 LEU D O 1
ATOM 2320 N N . LEU D 1 54 ? 21.890 18.070 -1.246 1.00 23.97 54 LEU D N 1
ATOM 2321 C CA . LEU D 1 54 ? 22.566 17.188 -2.189 1.00 23.34 54 LEU D CA 1
ATOM 2322 C C . LEU D 1 54 ? 23.771 16.517 -1.548 1.00 22.91 54 LEU D C 1
ATOM 2323 O O . LEU D 1 54 ? 24.005 15.326 -1.763 1.00 22.97 54 LEU D O 1
ATOM 2328 N N . GLU D 1 55 ? 24.530 17.268 -0.752 1.00 19.44 55 GLU D N 1
ATOM 2329 C CA . GLU D 1 55 ? 25.703 16.693 -0.105 1.00 19.44 55 GLU D CA 1
ATOM 2330 C C . GLU D 1 55 ? 25.254 15.806 1.043 1.00 20.30 55 GLU D C 1
ATOM 2331 O O . GLU D 1 55 ? 25.889 14.799 1.340 1.00 18.97 55 GLU D O 1
ATOM 2337 N N . ALA D 1 56 ? 24.161 16.195 1.694 1.00 19.97 56 ALA D N 1
ATOM 2338 C CA . ALA D 1 56 ? 23.623 15.415 2.793 1.00 21.14 56 ALA D CA 1
ATOM 2339 C C . ALA D 1 56 ? 23.335 14.011 2.272 1.00 22.13 56 ALA D C 1
ATOM 2340 O O . ALA D 1 56 ? 23.761 13.018 2.860 1.00 22.59 56 ALA D O 1
ATOM 2342 N N . GLU D 1 57 ? 22.620 13.941 1.154 1.00 22.05 57 GLU D N 1
ATOM 2343 C CA . GLU D 1 57 ? 22.263 12.666 0.555 1.00 23.59 57 GLU D CA 1
ATOM 2344 C C . GLU D 1 57 ? 23.490 11.857 0.157 1.00 22.94 57 GLU D C 1
ATOM 2345 O O . GLU D 1 57 ? 23.526 10.644 0.346 1.00 22.60 57 GLU D O 1
ATOM 2351 N N . GLU D 1 58 ? 24.490 12.534 -0.396 1.00 22.16 58 GLU D N 1
ATOM 2352 C CA . GLU D 1 58 ? 25.716 11.875 -0.829 1.00 24.35 58 GLU D CA 1
ATOM 2353 C C . GLU D 1 58 ? 26.476 11.289 0.359 1.00 23.82 58 GLU D C 1
ATOM 2354 O O . GLU D 1 58 ? 26.943 10.147 0.313 1.00 22.80 58 GLU D O 1
ATOM 2360 N N . LYS D 1 59 ? 26.610 12.071 1.424 1.00 21.49 59 LYS D N 1
ATOM 2361 C CA . LYS D 1 59 ? 27.311 11.593 2.608 1.00 21.53 59 LYS D CA 1
ATOM 2362 C C . LYS D 1 59 ? 26.518 10.474 3.296 1.00 20.00 59 LYS D C 1
ATOM 2363 O O . LYS D 1 59 ? 27.093 9.516 3.813 1.00 19.18 59 LYS D O 1
ATOM 2369 N N . ALA D 1 60 ? 25.196 10.600 3.285 1.00 18.38 60 ALA D N 1
ATOM 2370 C CA . ALA D 1 60 ? 24.326 9.605 3.900 1.00 20.00 60 ALA D CA 1
ATOM 2371 C C . ALA D 1 60 ? 24.504 8.250 3.219 1.00 19.85 60 ALA D C 1
ATOM 2372 O O . ALA D 1 60 ? 24.785 7.247 3.869 1.00 18.55 60 ALA D O 1
ATOM 2374 N N . LYS D 1 61 ? 24.347 8.228 1.901 1.00 21.38 61 LYS D N 1
ATOM 2375 C CA . LYS D 1 61 ? 24.493 6.991 1.148 1.00 23.00 61 LYS D CA 1
ATOM 2376 C C . LYS D 1 61 ? 25.901 6.414 1.258 1.00 22.40 61 LYS D C 1
ATOM 2377 O O . LYS D 1 61 ? 26.071 5.197 1.337 1.00 22.76 61 LYS D O 1
ATOM 2383 N N . ALA D 1 62 ? 26.905 7.285 1.287 1.00 21.31 62 ALA D N 1
ATOM 2384 C CA . ALA D 1 62 ? 28.296 6.853 1.406 1.00 20.47 62 ALA D CA 1
ATOM 2385 C C . ALA D 1 62 ? 28.520 6.092 2.714 1.00 22.54 62 ALA D C 1
ATOM 2386 O O . ALA D 1 62 ? 29.201 5.064 2.752 1.00 21.57 62 ALA D O 1
ATOM 2396 N N . GLY D 1 64 ? 26.191 4.639 4.400 1.00 20.37 64 GLY D N 1
ATOM 2397 C CA . GLY D 1 64 ? 25.398 3.429 4.331 1.00 21.91 64 GLY D CA 1
ATOM 2398 C C . GLY D 1 64 ? 26.197 2.304 3.701 1.00 22.56 64 GLY D C 1
ATOM 2399 O O . GLY D 1 64 ? 26.121 1.158 4.140 1.00 22.99 64 GLY D O 1
ATOM 2400 N N . ALA D 1 65 ? 26.976 2.637 2.675 1.00 23.12 65 ALA D N 1
ATOM 2401 C CA . ALA D 1 65 ? 27.795 1.654 1.970 1.00 24.60 65 ALA D CA 1
ATOM 2402 C C . ALA D 1 65 ? 28.879 1.073 2.872 1.00 23.78 65 ALA D C 1
ATOM 2403 O O . ALA D 1 65 ? 29.268 -0.081 2.730 1.00 26.87 65 ALA D O 1
ATOM 2405 N N . LEU D 1 66 ? 29.372 1.879 3.800 1.00 24.95 66 LEU D N 1
ATOM 2406 C CA . LEU D 1 66 ? 30.407 1.424 4.712 1.00 25.56 66 LEU D CA 1
ATOM 2407 C C . LEU D 1 66 ? 29.851 0.458 5.745 1.00 23.88 66 LEU D C 1
ATOM 2408 O O . LEU D 1 66 ? 30.572 -0.391 6.261 1.00 25.89 66 LEU D O 1
ATOM 2413 N N . LEU D 1 67 ? 28.559 0.579 6.027 1.00 21.73 67 LEU D N 1
ATOM 2414 C CA . LEU D 1 67 ? 27.913 -0.255 7.031 1.00 22.15 67 LEU D CA 1
ATOM 2415 C C . LEU D 1 67 ? 27.419 -1.635 6.608 1.00 20.70 67 LEU D C 1
ATOM 2416 O O . LEU D 1 67 ? 27.357 -2.542 7.430 1.00 22.78 67 LEU D O 1
ATOM 2421 N N . ALA D 1 68 ? 27.066 -1.799 5.340 1.00 20.36 68 ALA D N 1
ATOM 2422 C CA . ALA D 1 68 ? 26.530 -3.071 4.876 1.00 21.00 68 ALA D CA 1
ATOM 2423 C C . ALA D 1 68 ? 27.558 -4.099 4.431 1.00 22.17 68 ALA D C 1
ATOM 2424 O O . ALA D 1 68 ? 28.488 -3.780 3.691 1.00 21.30 68 ALA D O 1
ATOM 2426 N N . ASN D 1 69 ? 27.376 -5.335 4.891 1.00 22.45 69 ASN D N 1
ATOM 2427 C CA . ASN D 1 69 ? 28.246 -6.436 4.498 1.00 22.62 69 ASN D CA 1
ATOM 2428 C C . ASN D 1 69 ? 27.776 -6.796 3.081 1.00 23.53 69 ASN D C 1
ATOM 2429 O O . ASN D 1 69 ? 26.589 -7.023 2.860 1.00 22.89 69 ASN D O 1
ATOM 2434 N N . PRO D 1 70 ? 28.697 -6.843 2.103 1.00 25.66 70 PRO D N 1
ATOM 2435 C CA . PRO D 1 70 ? 28.359 -7.170 0.708 1.00 26.26 70 PRO D CA 1
ATOM 2436 C C . PRO D 1 70 ? 27.546 -8.449 0.526 1.00 27.61 70 PRO D C 1
ATOM 2437 O O . PRO D 1 70 ? 26.540 -8.463 -0.180 1.00 29.53 70 PRO D O 1
ATOM 2441 N N . VAL D 1 71 ? 27.990 -9.527 1.159 1.00 27.38 71 VAL D N 1
ATOM 2442 C CA . VAL D 1 71 ? 27.309 -10.812 1.050 1.00 25.49 71 VAL D CA 1
ATOM 2443 C C . VAL D 1 71 ? 25.978 -10.883 1.781 1.00 24.70 71 VAL D C 1
ATOM 2444 O O . VAL D 1 71 ? 24.978 -11.340 1.230 1.00 25.62 71 VAL D O 1
ATOM 2456 N N . GLU D 1 73 ? 24.127 -8.148 3.494 1.00 17.36 73 GLU D N 1
ATOM 2457 C CA . GLU D 1 73 ? 23.177 -7.042 3.592 1.00 16.47 73 GLU D CA 1
ATOM 2458 C C . GLU D 1 73 ? 23.118 -6.014 2.470 1.00 16.91 73 GLU D C 1
ATOM 2459 O O . GLU D 1 73 ? 23.929 -6.016 1.543 1.00 17.39 73 GLU D O 1
ATOM 2465 N N . VAL D 1 74 ? 22.128 -5.133 2.594 1.00 14.49 74 VAL D N 1
ATOM 2466 C CA . VAL D 1 74 ? 21.923 -4.015 1.680 1.00 15.25 74 VAL D CA 1
ATOM 2467 C C . VAL D 1 74 ? 21.562 -2.867 2.608 1.00 14.77 74 VAL D C 1
ATOM 2468 O O . VAL D 1 74 ? 21.097 -3.099 3.727 1.00 13.99 74 VAL D O 1
ATOM 2472 N N . TYR D 1 75 ? 21.781 -1.637 2.158 1.00 15.24 75 TYR D N 1
ATOM 2473 C CA . TYR D 1 75 ? 21.433 -0.478 2.962 1.00 15.69 75 TYR D CA 1
ATOM 2474 C C . TYR D 1 75 ? 20.403 0.361 2.221 1.00 18.25 75 TYR D C 1
ATOM 2475 O O . TYR D 1 75 ? 20.305 0.303 0.997 1.00 18.68 75 TYR D O 1
ATOM 2484 N N . ALA D 1 76 ? 19.637 1.143 2.972 1.00 17.81 76 ALA D N 1
ATOM 2485 C CA . ALA D 1 76 ? 18.646 2.012 2.376 1.00 18.58 76 ALA D CA 1
ATOM 2486 C C . ALA D 1 76 ? 18.574 3.290 3.191 1.00 20.13 76 ALA D C 1
ATOM 2487 O O . ALA D 1 76 ? 18.590 3.255 4.428 1.00 18.09 76 ALA D O 1
ATOM 2489 N N . LEU D 1 77 ? 18.533 4.423 2.498 1.00 19.99 77 LEU D N 1
ATOM 2490 C CA . LEU D 1 77 ? 18.400 5.705 3.168 1.00 18.63 77 LEU D CA 1
ATOM 2491 C C . LEU D 1 77 ? 16.891 5.905 3.295 1.00 20.95 77 LEU D C 1
ATOM 2492 O O . LEU D 1 77 ? 16.251 6.462 2.407 1.00 21.63 77 LEU D O 1
ATOM 2497 N N . GLU D 1 78 ? 16.338 5.426 4.405 1.00 22.67 78 GLU D N 1
ATOM 2498 C CA . GLU D 1 78 ? 14.907 5.487 4.696 1.00 23.81 78 GLU D CA 1
ATOM 2499 C C . GLU D 1 78 ? 14.341 6.894 4.857 1.00 24.20 78 GLU D C 1
ATOM 2500 O O . GLU D 1 78 ? 13.182 7.150 4.520 1.00 22.72 78 GLU D O 1
ATOM 2506 N N . ALA D 1 79 ? 15.154 7.801 5.384 1.00 24.27 79 ALA D N 1
ATOM 2507 C CA . ALA D 1 79 ? 14.731 9.176 5.583 1.00 21.88 79 ALA D CA 1
ATOM 2508 C C . ALA D 1 79 ? 15.942 10.091 5.709 1.00 23.81 79 ALA D C 1
ATOM 2509 O O . ALA D 1 7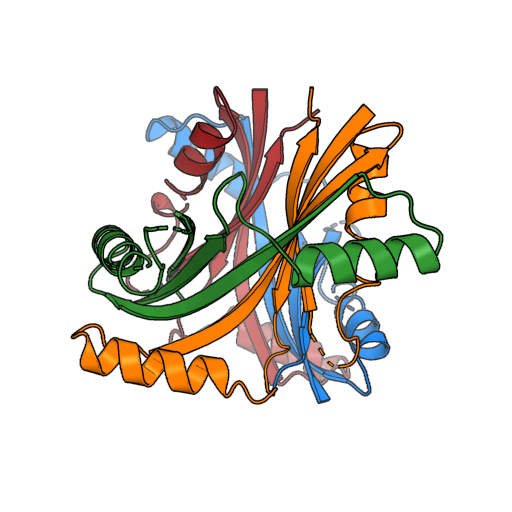9 ? 17.031 9.657 6.094 1.00 20.89 79 ALA D O 1
ATOM 2511 N N . LEU D 1 80 ? 15.739 11.361 5.373 1.00 22.24 80 LEU D N 1
ATOM 2512 C CA . LEU D 1 80 ? 16.791 12.361 5.440 1.00 24.22 80 LEU D CA 1
ATOM 2513 C C . LEU D 1 80 ? 16.130 13.719 5.609 1.00 26.34 80 LEU D C 1
ATOM 2514 O O . LEU D 1 80 ? 15.465 14.207 4.693 1.00 26.87 80 LEU D O 1
ATOM 2519 N N . LYS D 1 81 ? 16.303 14.333 6.773 1.00 27.60 81 LYS D N 1
ATOM 2520 C CA . LYS D 1 81 ? 15.698 15.634 6.994 1.00 29.68 81 LYS D CA 1
ATOM 2521 C C . LYS D 1 81 ? 16.683 16.650 7.537 1.00 29.00 81 LYS D C 1
ATOM 2522 O O . LYS D 1 81 ? 17.652 16.304 8.212 1.00 28.44 81 LYS D O 1
ATOM 2528 N N . GLU D 1 82 ? 16.433 17.912 7.217 1.00 29.07 82 GLU D N 1
ATOM 2529 C CA . GLU D 1 82 ? 17.275 18.992 7.692 1.00 30.41 82 GLU D CA 1
ATOM 2530 C C . GLU D 1 82 ? 16.785 19.321 9.094 1.00 30.22 82 GLU D C 1
ATOM 2531 O O . GLU D 1 82 ? 15.585 19.463 9.320 1.00 28.97 82 GLU D O 1
ATOM 2537 N N . LEU D 1 83 ? 17.713 19.429 10.034 1.00 30.58 83 LEU D N 1
ATOM 2538 C CA . LEU D 1 83 ? 17.355 19.730 11.411 1.00 32.61 83 LEU D CA 1
ATOM 2539 C C . LEU D 1 83 ? 17.141 21.221 11.611 1.00 34.97 83 LEU D C 1
ATOM 2540 O O . LEU D 1 83 ? 17.929 22.043 11.142 1.00 32.69 83 LEU D O 1
ATOM 2545 N N . PRO D 1 84 ? 16.054 21.588 12.303 1.00 38.09 84 PRO D N 1
ATOM 2546 C CA . PRO D 1 84 ? 15.754 22.998 12.557 1.00 40.74 84 PRO D CA 1
ATOM 2547 C C . PRO D 1 84 ? 16.832 23.613 13.440 1.00 42.36 84 PRO D C 1
ATOM 2548 O O . PRO D 1 84 ? 17.560 22.832 14.089 1.00 44.52 84 PRO D O 1
#